Protein AF-A0A8H5GJQ3-F1 (afdb_monomer_lite)

Sequence (367 aa):
MGRTIAFEEGDNRVALPDDSGGSKEVNLTELKAPELLALCRKYGLSTGKRTSSECLSAIRTFSANPDGWSKPKKIAKNKPRSKLGSRTKSKESQSDPRYFKASTEKRNVDLDKWLEFVERAGESSADSASLIRDIQASSKNMDTALVELIKTKVASIASSSVFLATHSVPLTAGKVLVFNVTDIAVYPRVLMPQQPLSYLQEILRLWDDCITAWQAESCPLIRGTPVPAKYWKDIYSKGGHWKSSAVRTLWNKWKVCFLLDSILGESDDPKVLFDAMRPFDFNPENFYESHKNSSGSHLPTICNIMSALQEQRSQQNAAVIWKFDSEYGCDPGLLRDVLAYEKKGSHYCTTDSAVARRFRRRISMLG

Structure (mmCIF, N/CA/C/O backbone):
data_AF-A0A8H5GJQ3-F1
#
_entry.id   AF-A0A8H5GJQ3-F1
#
loop_
_atom_site.group_PDB
_atom_site.id
_atom_site.type_symbol
_atom_site.label_atom_id
_atom_site.label_alt_id
_atom_site.label_comp_id
_atom_site.label_asym_id
_atom_site.label_entity_id
_atom_site.label_seq_id
_atom_site.pdbx_PDB_ins_code
_atom_site.Cartn_x
_atom_site.Cartn_y
_atom_site.Cartn_z
_atom_site.occupancy
_atom_site.B_iso_or_equiv
_atom_site.auth_seq_id
_atom_site.auth_comp_id
_atom_site.auth_asym_id
_atom_site.auth_atom_id
_atom_site.pdbx_PDB_model_num
ATOM 1 N N . MET A 1 1 ? 3.468 9.736 -36.095 1.00 35.72 1 MET A N 1
ATOM 2 C CA . MET A 1 1 ? 2.591 9.001 -37.031 1.00 35.72 1 MET A CA 1
ATOM 3 C C . MET A 1 1 ? 1.294 8.671 -36.304 1.00 35.72 1 MET A C 1
ATOM 5 O O . MET A 1 1 ? 1.343 7.963 -35.306 1.00 35.72 1 MET A O 1
ATOM 9 N N . GLY A 1 2 ? 0.172 9.282 -36.697 1.00 35.59 2 GLY A N 1
ATOM 10 C CA . GLY A 1 2 ? -1.135 9.031 -36.079 1.00 35.59 2 GLY A CA 1
ATOM 11 C C . GLY A 1 2 ? -1.735 7.728 -36.605 1.00 35.59 2 GLY A C 1
ATOM 12 O O . GLY A 1 2 ? -1.746 7.516 -37.812 1.00 35.59 2 GLY A O 1
ATOM 13 N N . ARG A 1 3 ? -2.194 6.844 -35.710 1.00 30.53 3 ARG A N 1
ATOM 14 C CA . ARG A 1 3 ? -2.930 5.628 -36.085 1.00 30.53 3 ARG A CA 1
ATOM 15 C C . ARG A 1 3 ? -4.350 6.008 -36.495 1.00 30.53 3 ARG A C 1
ATOM 17 O O . ARG A 1 3 ? -5.145 6.401 -35.644 1.00 30.53 3 ARG A O 1
ATOM 24 N N . THR A 1 4 ? -4.653 5.863 -37.777 1.00 33.19 4 THR A N 1
ATOM 25 C CA . THR A 1 4 ? -6.018 5.902 -38.306 1.00 33.19 4 THR A CA 1
ATOM 26 C C . THR A 1 4 ? -6.644 4.531 -38.061 1.00 33.19 4 THR A C 1
ATOM 28 O O . THR A 1 4 ? -6.144 3.525 -38.555 1.00 33.19 4 THR A O 1
ATOM 31 N N . ILE A 1 5 ? -7.680 4.473 -37.228 1.00 40.22 5 ILE A N 1
ATOM 32 C CA . ILE A 1 5 ? -8.442 3.249 -36.956 1.00 40.22 5 ILE A CA 1
ATOM 33 C C . ILE A 1 5 ? -9.623 3.255 -37.931 1.00 40.22 5 ILE A C 1
ATOM 35 O O . ILE A 1 5 ? -10.420 4.191 -37.896 1.00 40.22 5 ILE A O 1
ATOM 39 N N . ALA A 1 6 ? -9.707 2.258 -38.812 1.00 37.53 6 ALA A N 1
ATOM 40 C CA . ALA A 1 6 ? -10.853 2.068 -39.696 1.00 37.53 6 ALA A CA 1
ATOM 41 C C . ALA A 1 6 ? -12.028 1.498 -38.884 1.00 37.53 6 ALA A C 1
ATOM 43 O O . ALA A 1 6 ? -11.870 0.487 -38.201 1.00 37.53 6 ALA A O 1
ATOM 44 N N . PHE A 1 7 ? -13.17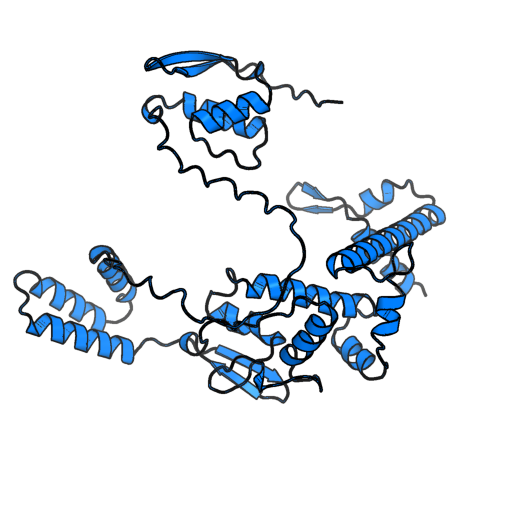9 2.167 -38.928 1.00 45.28 7 PHE A N 1
ATOM 45 C CA . PHE A 1 7 ? -14.435 1.710 -38.332 1.00 45.28 7 PHE A CA 1
ATOM 46 C C . PHE A 1 7 ? -15.435 1.428 -39.460 1.00 45.28 7 PHE A C 1
ATOM 48 O O . PHE A 1 7 ? -15.465 2.172 -40.437 1.00 45.28 7 PHE A O 1
ATOM 55 N N . GLU A 1 8 ? -16.224 0.361 -39.317 1.00 48.28 8 GLU A N 1
ATOM 56 C CA . GLU A 1 8 ? -17.296 -0.022 -40.247 1.00 48.28 8 GLU A CA 1
ATOM 57 C C . GLU A 1 8 ? -18.307 1.128 -40.440 1.00 48.28 8 GLU A C 1
ATOM 59 O O . GLU A 1 8 ? -18.621 1.846 -39.484 1.00 48.28 8 GLU A O 1
ATOM 64 N N . GLU A 1 9 ? -18.796 1.304 -41.676 1.00 55.16 9 GLU A N 1
ATOM 65 C CA . GLU A 1 9 ? -19.703 2.371 -42.149 1.00 55.16 9 GLU A CA 1
ATOM 66 C C . GLU A 1 9 ? -21.131 2.253 -41.576 1.00 55.16 9 GLU A C 1
ATOM 68 O O . GLU A 1 9 ? -22.127 2.220 -42.294 1.00 55.16 9 GLU A O 1
ATOM 73 N N . GLY A 1 10 ? -21.257 2.191 -40.253 1.00 66.12 10 GLY A N 1
ATOM 74 C CA . GLY A 1 10 ? -22.512 2.508 -39.580 1.00 66.12 10 GLY A CA 1
ATOM 75 C C . GLY A 1 10 ? -22.775 4.010 -39.662 1.00 66.12 10 GLY A C 1
ATOM 76 O O . GLY A 1 10 ? -21.839 4.806 -39.576 1.00 66.12 10 GLY A O 1
ATOM 77 N N . ASP A 1 11 ? -24.040 4.398 -39.817 1.00 78.31 11 ASP A N 1
ATOM 78 C CA . ASP A 1 11 ? -24.456 5.798 -39.908 1.00 78.31 11 ASP A CA 1
ATOM 79 C C . ASP A 1 11 ? -23.936 6.590 -38.690 1.00 78.31 11 ASP A C 1
ATOM 81 O O . ASP A 1 11 ? -24.350 6.393 -37.545 1.00 78.31 11 ASP A O 1
ATOM 85 N N . ASN A 1 12 ? -22.922 7.430 -38.919 1.00 88.88 12 ASN A N 1
ATOM 86 C CA . ASN A 1 12 ? -22.186 8.141 -37.867 1.00 88.88 12 ASN A CA 1
ATOM 87 C C . ASN A 1 12 ? -22.845 9.466 -37.472 1.00 88.88 12 ASN A C 1
ATOM 89 O O . ASN A 1 12 ? -22.287 10.233 -36.676 1.00 88.88 12 ASN A O 1
ATOM 93 N N . ARG A 1 13 ? -24.028 9.730 -38.028 1.00 94.75 13 ARG A N 1
ATOM 94 C CA . ARG A 1 13 ? -24.844 10.898 -37.736 1.00 94.75 13 ARG A CA 1
ATOM 95 C C . ARG A 1 13 ? -25.714 10.612 -36.523 1.00 94.75 13 ARG A C 1
ATOM 97 O O . ARG A 1 13 ? -26.456 9.639 -36.483 1.00 94.75 13 ARG A O 1
ATOM 104 N N . VAL A 1 14 ? -25.611 11.473 -35.518 1.00 96.06 14 VAL A N 1
ATOM 105 C CA . VAL A 1 14 ? -26.463 11.415 -34.327 1.00 96.06 14 VAL A CA 1
ATOM 106 C C . VAL A 1 14 ? -27.202 12.734 -34.156 1.00 96.06 14 VAL A C 1
ATOM 108 O O . VAL A 1 14 ? -26.616 13.805 -34.332 1.00 96.06 14 VAL A O 1
ATOM 111 N N . ALA A 1 15 ? -28.481 12.666 -33.791 1.00 96.25 15 ALA A N 1
ATOM 112 C CA . ALA A 1 15 ? -29.245 13.834 -33.375 1.00 96.25 15 ALA A CA 1
ATOM 113 C C . ALA A 1 15 ? -28.891 14.179 -31.921 1.00 96.25 15 ALA A C 1
ATOM 115 O O . ALA A 1 15 ? -28.947 13.324 -31.036 1.00 96.25 15 ALA A O 1
ATOM 116 N N . LEU A 1 16 ? -28.501 15.429 -31.674 1.00 96.31 16 LEU A N 1
ATOM 117 C CA . LEU A 1 16 ? -28.180 15.938 -30.341 1.00 96.31 16 LEU A CA 1
ATOM 118 C C . LEU A 1 16 ? -29.009 17.190 -30.039 1.00 96.31 16 LEU A C 1
ATOM 120 O O . LEU A 1 16 ? -29.236 17.989 -30.949 1.00 96.31 16 LEU A O 1
ATOM 124 N N . PRO A 1 17 ? -29.427 17.412 -28.780 1.00 95.69 17 PRO A N 1
ATOM 125 C CA . PRO A 1 17 ? -30.218 18.581 -28.431 1.00 95.69 17 PRO A CA 1
ATOM 126 C C . PRO A 1 17 ? -29.396 19.858 -28.607 1.00 95.69 17 PRO A C 1
ATOM 128 O O . PRO A 1 17 ? -28.239 19.944 -28.163 1.00 95.69 17 PRO A O 1
ATOM 131 N N . ASP A 1 18 ? -30.006 20.848 -29.249 1.00 93.50 18 ASP A N 1
ATOM 132 C CA . ASP A 1 18 ? -29.453 22.184 -29.412 1.00 93.50 18 ASP A CA 1
ATOM 133 C C . ASP A 1 18 ? -29.914 23.128 -28.289 1.00 93.50 18 ASP A C 1
ATOM 135 O O . ASP A 1 18 ? -30.758 22.803 -27.450 1.00 93.50 18 ASP A O 1
ATOM 139 N N . ASP A 1 19 ? -29.319 24.319 -28.235 1.00 89.56 19 ASP A N 1
ATOM 140 C CA . ASP A 1 19 ? -29.621 25.284 -27.175 1.00 89.56 19 ASP A CA 1
ATOM 141 C C . ASP A 1 19 ? -30.993 25.970 -27.366 1.00 89.56 19 ASP A C 1
ATOM 143 O O . ASP A 1 19 ? -31.489 26.596 -26.426 1.00 89.56 19 ASP A O 1
ATOM 147 N N . SER A 1 20 ? -31.623 25.810 -28.539 1.00 90.69 20 SER A N 1
ATOM 148 C CA . SER A 1 20 ? -32.965 26.310 -28.870 1.00 90.69 20 SER A CA 1
ATOM 149 C C . SER A 1 20 ? -34.095 25.338 -28.504 1.00 90.69 20 SER A C 1
ATOM 151 O O . SER A 1 20 ? -35.265 25.692 -28.616 1.00 90.69 20 SER A O 1
ATOM 153 N N . GLY A 1 21 ? -33.757 24.142 -28.007 1.00 87.88 21 GLY A N 1
ATOM 154 C CA . GLY A 1 21 ? -34.721 23.089 -27.680 1.00 87.88 21 GLY A CA 1
ATOM 155 C C . GLY A 1 21 ? -35.072 22.177 -28.859 1.00 87.88 21 GLY A C 1
ATOM 156 O O . GLY A 1 21 ? -35.912 21.296 -28.700 1.00 87.88 21 GLY A O 1
ATOM 157 N N . GLY A 1 22 ? -34.429 22.368 -30.013 1.00 92.12 22 GLY A N 1
ATOM 158 C CA . GLY A 1 22 ? -34.477 21.472 -31.162 1.00 92.12 22 GLY A CA 1
ATOM 159 C C . GLY A 1 22 ? -33.391 20.396 -31.108 1.00 92.12 22 GLY A C 1
ATOM 160 O O . GLY A 1 22 ? -32.686 20.229 -30.108 1.00 92.12 22 GLY A O 1
ATOM 161 N N . SER A 1 23 ? -33.242 19.659 -32.208 1.00 94.44 23 SER A N 1
ATOM 162 C CA . SER A 1 23 ? -32.158 18.692 -32.389 1.00 94.44 23 SER A CA 1
ATOM 163 C C . SER A 1 23 ? -31.326 19.053 -33.614 1.00 94.44 23 SER A C 1
ATOM 165 O O . SER A 1 23 ? -31.873 19.451 -34.642 1.00 94.44 23 SER A O 1
ATOM 167 N N . LYS A 1 24 ? -30.005 18.907 -33.506 1.00 95.94 24 LYS A N 1
ATOM 168 C CA . LYS A 1 24 ? -29.051 19.102 -34.596 1.00 95.94 24 LYS A CA 1
ATOM 169 C C . LYS A 1 24 ? -28.344 17.784 -34.885 1.00 95.94 24 LYS A C 1
ATOM 171 O O . LYS A 1 24 ? -27.794 17.169 -33.972 1.00 95.94 24 LYS A O 1
ATOM 176 N N . GLU A 1 25 ? -28.321 17.381 -36.152 1.00 96.69 25 GLU A N 1
ATOM 177 C CA . GLU A 1 25 ? -27.509 16.251 -36.597 1.00 96.69 25 GLU A CA 1
ATOM 178 C C . GLU A 1 25 ? -26.022 16.615 -36.589 1.00 96.69 25 GLU A C 1
ATOM 180 O O . GLU A 1 25 ? -25.607 17.668 -37.083 1.00 96.69 25 GLU A O 1
ATOM 185 N N . VAL A 1 26 ? -25.211 15.735 -36.009 1.00 97.12 26 VAL A N 1
ATOM 186 C CA . VAL A 1 26 ? -23.758 15.881 -35.927 1.00 97.12 26 VAL A CA 1
ATOM 187 C C . VAL A 1 26 ? -23.104 14.595 -36.418 1.00 97.12 26 VAL A C 1
ATOM 189 O O . VAL A 1 26 ? -23.422 13.513 -35.925 1.00 97.12 26 VAL A O 1
ATOM 192 N N . ASN A 1 27 ? -22.169 14.713 -37.365 1.00 96.75 27 ASN A N 1
ATOM 193 C CA . ASN A 1 27 ? -21.364 13.587 -37.828 1.00 96.75 27 ASN A CA 1
ATOM 194 C C . ASN A 1 27 ? -20.180 13.355 -36.875 1.00 96.75 27 ASN A C 1
ATOM 196 O O . ASN A 1 27 ? -19.258 14.168 -36.801 1.00 96.75 27 ASN A O 1
ATOM 200 N N . LEU A 1 28 ? -20.200 12.254 -36.123 1.00 95.88 28 LEU A N 1
ATOM 201 C CA . LEU A 1 28 ? -19.221 12.016 -35.062 1.00 95.88 28 LEU A CA 1
ATOM 202 C C . LEU A 1 28 ? -17.815 11.666 -35.570 1.00 95.88 28 LEU A C 1
ATOM 204 O O . LEU A 1 28 ? -16.852 11.851 -34.826 1.00 95.88 28 LEU A O 1
ATOM 208 N N . THR A 1 29 ? -17.671 11.171 -36.802 1.00 91.81 29 THR A N 1
ATOM 209 C CA . THR A 1 29 ? -16.360 10.788 -37.363 1.00 91.81 29 THR A CA 1
ATOM 210 C C . THR A 1 29 ? -15.531 11.971 -37.841 1.00 91.81 29 THR A C 1
ATOM 212 O O . THR A 1 29 ? -14.315 11.853 -37.956 1.00 91.81 29 THR A O 1
ATOM 215 N N . GLU A 1 30 ? -16.166 13.113 -38.099 1.00 95.75 30 GLU A N 1
ATOM 216 C CA . GLU A 1 30 ? -15.479 14.340 -38.521 1.00 95.75 30 GLU A CA 1
ATOM 217 C C . GLU A 1 30 ? -14.892 15.117 -37.332 1.00 95.75 30 GLU A C 1
ATOM 219 O O . GLU A 1 30 ? -14.017 15.966 -37.508 1.00 95.75 30 GLU A O 1
ATOM 224 N N . LEU A 1 31 ? -15.339 14.807 -36.110 1.00 96.19 31 LEU A N 1
ATOM 225 C CA . LEU A 1 31 ? -14.930 15.512 -34.902 1.00 96.19 31 LEU A CA 1
ATOM 226 C C . LEU A 1 31 ? -13.586 15.020 -34.367 1.00 96.19 31 LEU A C 1
ATOM 228 O O . LEU A 1 31 ? -13.334 13.824 -34.197 1.00 96.19 31 LEU A O 1
ATOM 232 N N . LYS A 1 32 ? -12.726 15.966 -33.988 1.00 96.31 32 LYS A N 1
ATOM 233 C CA . LYS A 1 32 ? -11.446 15.658 -33.340 1.00 96.31 32 LYS A CA 1
ATOM 234 C C . LYS A 1 32 ? -11.667 15.277 -31.870 1.00 96.31 32 LYS A C 1
ATOM 236 O O . LYS A 1 32 ? -12.614 15.712 -31.219 1.00 96.31 32 LYS A O 1
ATOM 241 N N . ALA A 1 33 ? -10.726 14.530 -31.285 1.00 93.56 33 ALA A N 1
ATOM 242 C CA . ALA A 1 33 ? -10.747 14.141 -29.866 1.00 93.56 33 ALA A CA 1
ATOM 243 C C . ALA A 1 33 ? -11.115 15.269 -28.859 1.00 93.56 33 ALA A C 1
ATOM 245 O O . ALA A 1 33 ? -11.920 15.009 -27.959 1.00 93.56 33 ALA A O 1
ATOM 246 N N . PRO A 1 34 ? -10.594 16.514 -28.965 1.00 94.62 34 PRO A N 1
ATOM 247 C CA . PRO A 1 34 ? -11.000 17.598 -28.065 1.00 94.62 34 PRO A CA 1
ATOM 248 C C . PRO A 1 34 ? -12.470 18.019 -28.218 1.00 94.62 34 PRO A C 1
ATOM 250 O O . PRO A 1 34 ? -13.094 18.390 -27.224 1.00 94.62 34 PRO A O 1
ATOM 253 N N . GLU A 1 35 ? -13.036 17.935 -29.421 1.00 96.56 35 GLU A N 1
ATOM 254 C CA . GLU A 1 35 ? -14.433 18.292 -29.703 1.00 96.56 35 GLU A CA 1
ATOM 255 C C . GLU A 1 35 ? -15.385 17.230 -29.143 1.00 96.56 35 GLU A C 1
ATOM 257 O O . GLU A 1 35 ? -16.371 17.564 -28.486 1.00 96.56 35 GLU A O 1
ATOM 262 N N . LEU A 1 36 ? -15.026 15.948 -29.274 1.00 96.38 36 LEU A N 1
ATOM 263 C CA . LEU A 1 36 ? -15.751 14.838 -28.644 1.00 96.38 36 LEU A CA 1
ATOM 264 C C . LEU A 1 36 ? -15.783 14.970 -27.114 1.00 96.38 36 LEU A C 1
ATOM 266 O O . LEU A 1 36 ? -16.826 14.790 -26.483 1.00 96.38 36 LEU A O 1
ATOM 270 N N . LEU A 1 37 ? -14.659 15.343 -26.496 1.00 94.75 37 LEU A N 1
ATOM 271 C CA . LEU A 1 37 ? -14.608 15.611 -25.056 1.00 94.75 37 LEU A CA 1
ATOM 272 C C . LEU A 1 37 ? -15.452 16.828 -24.661 1.00 94.75 37 LEU A C 1
ATOM 274 O O . LEU A 1 37 ? -16.068 16.817 -23.592 1.00 94.75 37 LEU A O 1
ATOM 278 N N . ALA A 1 38 ? -15.490 17.870 -25.495 1.00 94.75 38 ALA A N 1
ATOM 279 C CA . ALA A 1 38 ? -16.330 19.040 -25.263 1.00 94.75 38 ALA A CA 1
ATOM 280 C C . ALA A 1 38 ? -17.824 18.678 -25.295 1.00 94.75 38 ALA A C 1
ATOM 282 O O . ALA A 1 38 ? -18.557 19.108 -24.403 1.00 94.75 38 ALA A O 1
ATOM 283 N N . LEU A 1 39 ? -18.255 17.827 -26.233 1.00 95.75 39 LEU A N 1
ATOM 284 C CA . LEU A 1 39 ? -19.627 17.309 -26.287 1.00 95.75 39 LEU A CA 1
ATOM 285 C C . LEU A 1 39 ? -19.973 16.474 -25.052 1.00 95.75 39 LEU A C 1
ATOM 287 O O . LEU A 1 39 ? -20.989 16.733 -24.408 1.00 95.75 39 LEU A O 1
ATOM 291 N N . CYS A 1 40 ? -19.099 15.548 -24.642 1.00 95.38 40 CYS A N 1
ATOM 292 C CA . CYS A 1 40 ? -19.312 14.779 -23.414 1.00 95.38 40 CYS A CA 1
ATOM 293 C C . CYS A 1 40 ? -19.482 15.693 -22.188 1.00 95.38 40 CYS A C 1
ATOM 295 O O . CYS A 1 40 ? -20.376 15.473 -21.375 1.00 95.38 40 CYS A O 1
ATOM 297 N N . ARG A 1 41 ? -18.681 16.762 -22.072 1.00 94.06 41 ARG A N 1
ATOM 298 C CA . ARG A 1 41 ? -18.827 17.750 -20.989 1.00 94.06 41 ARG A CA 1
ATOM 299 C C . ARG A 1 41 ? -20.124 18.548 -21.098 1.00 94.06 41 ARG A C 1
ATOM 301 O O . ARG A 1 41 ? -20.744 18.792 -20.065 1.00 94.06 41 ARG A O 1
ATOM 308 N N . LYS A 1 42 ? -20.529 18.950 -22.312 1.00 94.38 42 LYS A N 1
ATOM 309 C CA . LYS A 1 42 ? -21.771 19.705 -22.560 1.00 94.38 42 LYS A CA 1
ATOM 310 C C . LYS A 1 42 ? -22.989 18.928 -22.055 1.00 94.38 42 LYS A C 1
ATOM 312 O O . LYS A 1 42 ? -23.833 19.511 -21.381 1.00 94.38 42 LYS A O 1
ATOM 317 N N . TYR A 1 43 ? -23.024 17.620 -22.301 1.00 93.25 43 TYR A N 1
ATOM 318 C CA . TYR A 1 43 ? -24.131 16.740 -21.910 1.00 93.25 43 TYR A CA 1
ATOM 319 C C . TYR A 1 43 ? -23.924 16.025 -20.564 1.00 93.25 43 TYR A C 1
ATOM 321 O O . TYR A 1 43 ? -24.712 15.165 -20.191 1.00 93.25 43 TYR A O 1
ATOM 329 N N . GLY A 1 44 ? -22.892 16.389 -19.793 1.00 92.75 44 GLY A N 1
ATOM 330 C CA . GLY A 1 44 ? -22.666 15.830 -18.454 1.00 92.75 44 GLY A CA 1
ATOM 331 C C . GLY A 1 44 ? -22.263 14.351 -18.443 1.00 92.75 44 GLY A C 1
ATOM 332 O O . GLY A 1 44 ? -22.349 13.695 -17.407 1.00 92.75 44 GLY A O 1
ATOM 333 N N . LEU A 1 45 ? -21.792 13.823 -19.573 1.00 93.44 45 LEU A N 1
ATOM 334 C CA . LEU A 1 45 ? -21.242 12.478 -19.672 1.00 93.44 45 LEU A CA 1
ATOM 335 C C . LEU A 1 45 ? -19.872 12.454 -18.979 1.00 93.44 45 LEU A C 1
ATOM 337 O O . LEU A 1 45 ? -19.034 13.328 -19.201 1.00 93.44 45 LEU A O 1
ATOM 341 N N . SER A 1 46 ? -19.629 11.459 -18.122 1.00 86.81 46 SER A N 1
ATOM 342 C CA . SER A 1 46 ? -18.393 11.361 -17.329 1.00 86.81 46 SER A CA 1
ATOM 343 C C . SER A 1 46 ? -17.139 11.386 -18.216 1.00 86.81 46 SER A C 1
ATOM 345 O O . SER A 1 46 ? -16.858 10.436 -18.941 1.00 86.81 46 SER A O 1
ATOM 347 N N . THR A 1 47 ? -16.359 12.469 -18.156 1.00 79.62 47 THR A N 1
ATOM 348 C CA . THR A 1 47 ? -15.154 12.666 -18.982 1.00 79.62 47 THR A CA 1
ATOM 349 C C . THR A 1 47 ? -13.880 12.289 -18.235 1.00 79.62 47 THR A C 1
ATOM 351 O O . THR A 1 47 ? -12.975 13.113 -18.113 1.00 79.62 47 THR A O 1
ATOM 354 N N . GLY A 1 48 ? -13.816 11.084 -17.664 1.00 81.56 48 GLY A N 1
ATOM 355 C CA . GLY A 1 48 ? -12.589 10.570 -17.040 1.00 81.56 48 GLY A CA 1
ATOM 356 C C . GLY A 1 48 ? -11.408 10.487 -18.024 1.00 81.56 48 GLY A C 1
ATOM 357 O O . GLY A 1 48 ? -11.368 11.166 -19.047 1.00 81.56 48 GLY A O 1
ATOM 358 N N . LYS A 1 49 ? -10.434 9.610 -17.768 1.00 85.06 49 LYS A N 1
ATOM 359 C CA . LYS A 1 49 ? -9.347 9.322 -18.728 1.00 85.06 49 LYS A CA 1
ATOM 360 C C . LYS A 1 49 ? -9.853 8.498 -19.930 1.00 85.06 49 LYS A C 1
ATOM 362 O O . LYS A 1 49 ? -9.303 7.443 -20.215 1.00 85.06 49 LYS A O 1
ATOM 367 N N . ARG A 1 50 ? -10.938 8.942 -20.571 1.00 85.94 50 ARG A N 1
ATOM 368 C CA . ARG A 1 50 ? -11.599 8.230 -21.662 1.00 85.94 50 ARG A CA 1
ATOM 369 C C . ARG A 1 50 ? -10.811 8.362 -22.953 1.00 85.94 50 ARG A C 1
ATOM 371 O O . ARG A 1 50 ? -10.315 9.441 -23.279 1.00 85.94 50 ARG A O 1
ATOM 378 N N . THR A 1 51 ? -10.745 7.268 -23.697 1.00 92.81 51 THR A N 1
ATOM 379 C CA . THR A 1 51 ? -10.264 7.275 -25.080 1.00 92.81 51 THR A CA 1
ATOM 380 C C . THR A 1 51 ? -11.309 7.910 -26.013 1.00 92.81 51 THR A C 1
ATOM 382 O O . THR A 1 51 ? -12.483 8.039 -25.654 1.00 92.81 51 THR A O 1
ATOM 385 N N . SER A 1 52 ? -10.917 8.313 -27.230 1.00 92.38 52 SER A N 1
ATOM 386 C CA . SER A 1 52 ? -11.863 8.861 -28.222 1.00 92.38 52 SER A CA 1
ATOM 387 C C . SER A 1 52 ? -13.008 7.887 -28.526 1.00 92.38 52 SER A C 1
ATOM 389 O O . SER A 1 52 ? -14.154 8.308 -28.652 1.00 92.38 52 SER A O 1
ATOM 391 N N . SER A 1 53 ? -12.715 6.581 -28.556 1.00 91.56 53 SER A N 1
ATOM 392 C CA . SER A 1 53 ? -13.708 5.522 -28.783 1.00 91.56 53 SER A CA 1
ATOM 393 C C . SER A 1 53 ? -14.778 5.456 -27.683 1.00 91.56 53 SER A C 1
ATOM 395 O O . SER A 1 53 ? -15.970 5.365 -27.972 1.00 91.56 53 SER A O 1
ATOM 397 N N . GLU A 1 54 ? -14.378 5.609 -26.420 1.00 93.81 54 GLU A N 1
ATOM 398 C CA . GLU A 1 54 ? -15.296 5.635 -25.277 1.00 93.81 54 GLU A CA 1
ATOM 399 C C . GLU A 1 54 ? -16.165 6.898 -25.265 1.00 93.81 54 GLU A C 1
ATOM 401 O O . GLU A 1 54 ? -17.311 6.860 -24.814 1.00 93.81 54 GLU A O 1
ATOM 406 N N . CYS A 1 55 ? -15.642 8.024 -25.763 1.00 94.88 55 CYS A N 1
ATOM 407 C CA . CYS A 1 55 ? -16.432 9.244 -25.934 1.00 94.88 55 CYS A CA 1
ATOM 408 C C . CYS A 1 55 ? -17.496 9.064 -27.022 1.00 94.88 55 CYS A C 1
ATOM 410 O O . CYS A 1 55 ? -18.653 9.398 -26.788 1.00 94.88 55 CYS A O 1
ATOM 412 N N . LEU A 1 56 ? -17.132 8.477 -28.167 1.00 95.00 56 LEU A N 1
ATOM 413 C CA . LEU A 1 56 ? -18.069 8.174 -29.254 1.00 95.00 56 LEU A CA 1
ATOM 414 C C . LEU A 1 56 ? -19.197 7.243 -28.793 1.00 95.00 56 LEU A C 1
ATOM 416 O O . LEU A 1 56 ? -20.368 7.551 -28.996 1.00 95.00 56 LEU A O 1
ATOM 420 N N . SER A 1 57 ? -18.855 6.142 -28.115 1.00 93.88 57 SER A N 1
ATOM 421 C CA . SER A 1 57 ? -19.837 5.196 -27.568 1.00 93.88 57 SER A CA 1
ATOM 422 C C . SER A 1 57 ? -20.796 5.871 -26.579 1.00 93.88 57 SER A C 1
ATOM 424 O O . SER A 1 57 ? -22.012 5.685 -26.665 1.00 93.88 57 SER A O 1
ATOM 426 N N . ALA A 1 58 ? -20.277 6.715 -25.683 1.00 94.62 58 ALA A N 1
ATOM 427 C CA . ALA A 1 58 ? -21.106 7.434 -24.723 1.00 94.62 58 ALA A CA 1
ATOM 428 C C . ALA A 1 58 ? -22.051 8.442 -25.395 1.00 94.62 58 ALA A C 1
ATOM 430 O O . ALA A 1 58 ? -23.210 8.534 -24.994 1.00 94.62 58 ALA A O 1
ATOM 431 N N . ILE A 1 59 ? -21.580 9.167 -26.416 1.00 95.75 59 ILE A N 1
ATOM 432 C CA . ILE A 1 59 ? -22.409 10.123 -27.164 1.00 95.75 59 ILE A CA 1
ATOM 433 C C . ILE A 1 59 ? -23.511 9.386 -27.934 1.00 95.75 59 ILE A C 1
ATOM 435 O O . ILE A 1 59 ? -24.662 9.794 -27.841 1.00 95.75 59 ILE A O 1
ATOM 439 N N . ARG A 1 60 ? -23.194 8.267 -28.603 1.00 95.56 60 ARG A N 1
ATOM 440 C CA . ARG A 1 60 ? -24.191 7.430 -29.300 1.00 95.56 60 ARG A CA 1
ATOM 441 C C . ARG A 1 60 ? -25.261 6.889 -28.349 1.00 95.56 60 ARG A C 1
ATOM 443 O O . ARG A 1 60 ? -26.449 6.930 -28.652 1.00 95.56 60 ARG A O 1
ATOM 450 N N . THR A 1 61 ? -24.841 6.421 -27.174 1.00 94.44 61 THR A N 1
ATOM 451 C CA . THR A 1 61 ? -25.761 5.914 -26.142 1.00 94.44 61 THR A CA 1
ATOM 452 C C . THR A 1 61 ? -26.688 7.020 -25.628 1.00 94.44 61 THR A C 1
ATOM 454 O O . THR A 1 61 ? -27.872 6.783 -25.416 1.00 94.44 61 THR A O 1
ATOM 457 N N . PHE A 1 62 ? -26.167 8.238 -25.456 1.00 95.12 62 PHE A N 1
ATOM 458 C CA . PHE A 1 62 ? -26.959 9.403 -25.058 1.00 95.12 62 PHE A CA 1
ATOM 459 C C . PHE A 1 62 ? -27.935 9.860 -26.155 1.00 95.12 62 PHE A C 1
ATOM 461 O O . PHE A 1 62 ? -29.095 10.139 -25.863 1.00 95.12 62 PHE A O 1
ATOM 468 N N . SER A 1 63 ? -27.506 9.898 -27.422 1.00 95.19 63 SER A N 1
ATOM 469 C CA . SER A 1 63 ? -28.378 10.274 -28.546 1.00 95.19 63 SER A CA 1
ATOM 470 C C . SER A 1 63 ? -29.508 9.274 -28.786 1.00 95.19 63 SER A C 1
ATOM 472 O O . SER A 1 63 ? -30.584 9.672 -29.211 1.00 95.19 63 SER A O 1
ATOM 474 N N . ALA A 1 64 ? -29.291 7.992 -28.476 1.00 94.44 64 ALA A N 1
ATOM 475 C CA . ALA A 1 64 ? -30.305 6.948 -28.622 1.00 94.44 64 ALA A CA 1
ATOM 476 C C . ALA A 1 64 ? -31.442 7.036 -27.583 1.00 94.44 64 ALA A C 1
ATOM 478 O O . ALA A 1 64 ? -32.421 6.307 -27.706 1.00 94.44 64 ALA A O 1
ATOM 479 N N . ASN A 1 65 ? -31.329 7.902 -26.568 1.00 92.81 65 ASN A N 1
ATOM 480 C CA . ASN A 1 65 ? -32.341 8.066 -25.524 1.00 92.81 65 ASN A CA 1
ATOM 481 C C . ASN A 1 65 ? -32.796 9.540 -25.395 1.00 92.81 65 ASN A C 1
ATOM 483 O O . ASN A 1 65 ? -32.285 10.264 -24.532 1.00 92.81 65 ASN A O 1
ATOM 487 N N . PRO A 1 66 ? -33.744 9.996 -26.244 1.00 88.12 66 PRO A N 1
ATOM 488 C CA . PRO A 1 66 ? -34.250 11.374 -26.258 1.00 88.12 66 PRO A CA 1
ATOM 489 C C . PRO A 1 66 ? -34.883 11.825 -24.938 1.00 88.12 66 PRO A C 1
ATOM 491 O O . PRO A 1 66 ? -34.724 12.978 -24.537 1.00 88.12 66 PRO A O 1
ATOM 494 N N . ASP A 1 67 ? -35.523 10.910 -24.208 1.00 87.06 67 ASP A N 1
ATOM 495 C CA . ASP A 1 67 ? -36.148 11.202 -22.910 1.00 87.06 67 ASP A CA 1
ATOM 496 C C . ASP A 1 67 ? -35.110 11.622 -21.851 1.00 87.06 67 ASP A C 1
ATOM 498 O O . ASP A 1 67 ? -35.413 12.328 -20.886 1.00 87.06 67 ASP A O 1
ATOM 502 N N . GLY A 1 68 ? -33.845 11.235 -22.052 1.00 81.44 68 GLY A N 1
ATOM 503 C CA . GLY A 1 68 ? -32.708 11.594 -21.209 1.00 81.44 68 GLY A CA 1
ATOM 504 C C . GLY A 1 68 ? -32.079 12.959 -21.508 1.00 81.44 68 GLY A C 1
ATOM 505 O O . GLY A 1 68 ? -31.158 13.358 -20.793 1.00 81.44 68 GLY A O 1
ATOM 506 N N . TRP A 1 69 ? -32.550 13.705 -22.516 1.00 89.38 69 TRP A N 1
ATOM 507 C CA . TRP A 1 69 ? -31.930 14.961 -22.979 1.00 89.38 69 TRP A CA 1
ATOM 508 C C . TRP A 1 69 ? -32.066 16.151 -22.018 1.00 89.38 69 TRP A C 1
ATOM 510 O O . TRP A 1 69 ? -31.647 17.271 -22.326 1.00 89.38 69 TRP A O 1
ATOM 520 N N . SER A 1 70 ? -32.611 15.928 -20.821 1.00 78.62 70 SER A N 1
ATOM 521 C CA . SER A 1 70 ? -32.660 16.936 -19.766 1.00 78.62 70 SER A CA 1
ATOM 522 C C . SER A 1 70 ? -31.267 17.524 -19.488 1.00 78.62 70 SER A C 1
ATOM 524 O O . SER A 1 70 ? -30.274 16.804 -19.355 1.00 78.62 70 SER A O 1
ATOM 526 N N . LYS A 1 71 ? -31.182 18.862 -19.416 1.00 66.25 71 LYS A N 1
ATOM 527 C CA . LYS A 1 71 ? -29.915 19.574 -19.191 1.00 66.25 71 LYS A CA 1
ATOM 528 C C . LYS A 1 71 ? -29.242 19.006 -17.933 1.00 66.25 71 LYS A C 1
ATOM 530 O O . LYS A 1 71 ? -29.876 19.012 -16.873 1.00 66.25 71 LYS A O 1
ATOM 535 N N . PRO A 1 72 ? -27.976 18.550 -18.003 1.00 59.53 72 PRO A N 1
ATOM 536 C CA . PRO A 1 72 ? -27.303 17.997 -16.839 1.00 59.53 72 PRO A CA 1
ATOM 537 C C . PRO A 1 72 ? -27.325 19.032 -15.713 1.00 59.53 72 PRO A C 1
ATOM 539 O O . PRO A 1 72 ? -26.967 20.199 -15.917 1.00 59.53 72 PRO A O 1
ATOM 542 N N . LYS A 1 73 ? -27.763 18.616 -14.515 1.00 57.12 73 LYS A N 1
ATOM 543 C CA . LYS A 1 73 ? -27.675 19.447 -13.305 1.00 57.12 73 LYS A CA 1
ATOM 544 C C . LYS A 1 73 ? -26.243 19.964 -13.221 1.00 57.12 73 LYS A C 1
ATOM 546 O O . LYS A 1 73 ? -25.315 19.158 -13.209 1.00 57.12 73 LYS A O 1
ATOM 551 N N . LYS A 1 74 ? -26.065 21.293 -13.215 1.00 57.66 74 LYS A N 1
ATOM 552 C CA . LYS A 1 74 ? -24.750 21.952 -13.174 1.00 57.66 74 LYS A CA 1
ATOM 553 C C . LYS A 1 74 ? -23.913 21.304 -12.069 1.00 57.66 74 LYS A C 1
ATOM 555 O O . LYS A 1 74 ? -24.127 21.587 -10.893 1.00 57.66 74 LYS A O 1
ATOM 560 N N . ILE A 1 75 ? -22.976 20.430 -12.442 1.00 55.38 75 ILE A N 1
ATOM 561 C CA . ILE A 1 75 ? -22.009 19.875 -11.497 1.00 55.38 75 ILE A CA 1
ATOM 562 C C . ILE A 1 75 ? -21.222 21.081 -10.998 1.00 55.38 75 ILE A C 1
ATOM 564 O O . ILE A 1 75 ? -20.631 21.807 -11.804 1.00 55.38 75 ILE A O 1
ATOM 568 N N . ALA A 1 76 ? -21.296 21.352 -9.693 1.00 44.41 76 ALA A N 1
ATOM 569 C CA . ALA A 1 76 ? -20.624 22.485 -9.078 1.00 44.41 76 ALA A CA 1
ATOM 570 C C . ALA A 1 76 ? -19.149 22.455 -9.497 1.00 44.41 76 ALA A C 1
ATOM 572 O O . ALA A 1 76 ? -18.409 21.530 -9.161 1.00 44.41 76 ALA A O 1
ATOM 573 N N . LYS A 1 77 ? -18.734 23.439 -10.303 1.00 48.97 77 LYS A N 1
ATOM 574 C CA . LYS A 1 77 ? -17.339 23.579 -10.712 1.00 48.97 77 LYS A CA 1
ATOM 575 C C . LYS A 1 77 ? -16.530 23.779 -9.434 1.00 48.97 77 LYS A C 1
ATOM 577 O O . LYS A 1 77 ? -16.637 24.831 -8.807 1.00 48.97 77 LYS A O 1
ATOM 582 N N . ASN A 1 78 ? -15.731 22.785 -9.050 1.00 41.25 78 ASN A N 1
ATOM 583 C CA . ASN A 1 78 ? -14.724 22.968 -8.012 1.00 41.25 78 ASN A CA 1
ATOM 584 C C . ASN A 1 78 ? -13.842 24.145 -8.441 1.00 41.25 78 ASN A C 1
ATOM 586 O O . ASN A 1 78 ? -13.209 24.086 -9.498 1.00 41.25 78 ASN A O 1
ATOM 590 N N . LYS A 1 79 ? -13.869 25.239 -7.665 1.00 40.69 79 LYS A N 1
ATOM 591 C CA . LYS A 1 79 ? -13.055 26.429 -7.934 1.00 40.69 79 LYS A CA 1
ATOM 592 C C . LYS A 1 79 ? -11.601 25.984 -8.144 1.00 40.69 79 LYS A C 1
ATOM 594 O O . LYS A 1 79 ? -11.093 25.219 -7.320 1.00 40.69 79 LYS A O 1
ATOM 599 N N . PRO A 1 80 ? -10.925 26.431 -9.216 1.00 39.88 80 PRO A N 1
ATOM 600 C CA . PRO A 1 80 ? -9.514 26.141 -9.392 1.00 39.88 80 PRO A CA 1
ATOM 601 C C . PRO A 1 80 ? -8.760 26.706 -8.188 1.00 39.88 80 PRO A C 1
ATOM 603 O O . PRO A 1 80 ? -8.863 27.890 -7.870 1.00 39.88 80 PRO A O 1
ATOM 606 N N . ARG A 1 81 ? -8.042 25.824 -7.491 1.00 42.94 81 ARG A N 1
ATOM 607 C CA . ARG A 1 81 ? -7.151 26.171 -6.387 1.00 42.94 81 ARG A CA 1
ATOM 608 C C . ARG A 1 81 ? -6.111 27.138 -6.956 1.00 42.94 81 ARG A C 1
ATOM 610 O O . ARG A 1 81 ? -5.319 26.747 -7.813 1.00 42.94 81 ARG A O 1
ATOM 617 N N . SER A 1 82 ? -6.191 28.407 -6.564 1.00 41.31 82 SER A N 1
ATOM 618 C CA . SER A 1 82 ? -5.260 29.443 -7.000 1.00 41.31 82 SER A CA 1
ATOM 619 C C . SER A 1 82 ? -3.830 28.990 -6.713 1.00 41.31 82 SER A C 1
ATOM 621 O O . SER A 1 82 ? -3.521 28.478 -5.635 1.00 41.31 82 SER A O 1
ATOM 623 N N . LYS A 1 83 ? -2.963 29.131 -7.719 1.00 45.97 83 LYS A N 1
ATOM 624 C CA . LYS A 1 83 ? -1.522 28.931 -7.581 1.00 45.97 83 LYS A CA 1
ATOM 625 C C . LYS A 1 83 ? -1.019 29.917 -6.530 1.00 45.97 83 LYS A C 1
ATOM 627 O O . LYS A 1 83 ? -1.129 31.126 -6.718 1.00 45.97 83 LYS A O 1
ATOM 632 N N . LEU A 1 84 ? -0.515 29.381 -5.423 1.00 39.62 84 LEU A N 1
ATOM 633 C CA . LEU A 1 84 ? 0.117 30.149 -4.365 1.00 39.62 84 LEU A CA 1
ATOM 634 C C . LEU A 1 84 ? 1.397 30.763 -4.938 1.00 39.62 84 LEU A C 1
ATOM 636 O O . LEU A 1 84 ? 2.318 30.049 -5.334 1.00 39.62 84 LEU A O 1
ATOM 640 N N . GLY A 1 85 ? 1.386 32.088 -5.052 1.00 37.16 85 GLY A N 1
ATOM 641 C CA . GLY A 1 85 ? 2.532 32.878 -5.455 1.00 37.16 85 GLY A CA 1
ATOM 642 C C . GLY A 1 85 ? 3.653 32.788 -4.426 1.00 37.16 85 GLY A C 1
ATOM 643 O O . GLY A 1 85 ? 3.432 32.776 -3.218 1.00 37.16 85 GLY A O 1
ATOM 644 N N . SER A 1 86 ? 4.866 32.750 -4.955 1.00 43.91 86 SER A N 1
ATOM 645 C CA . SER A 1 86 ? 6.117 33.085 -4.292 1.00 43.91 86 SER A CA 1
ATOM 646 C C . SER A 1 86 ? 6.008 34.389 -3.495 1.00 43.91 86 SER A C 1
ATOM 648 O O . SER A 1 86 ? 5.759 35.442 -4.087 1.00 43.91 86 SER A O 1
ATOM 650 N N . ARG A 1 87 ? 6.278 34.356 -2.183 1.00 36.94 87 ARG A N 1
ATOM 651 C CA . ARG A 1 87 ? 6.776 35.541 -1.476 1.00 36.94 87 ARG A CA 1
ATOM 652 C C . ARG A 1 87 ? 7.640 35.188 -0.264 1.00 36.94 87 ARG A C 1
ATOM 654 O O . ARG A 1 87 ? 7.456 34.187 0.416 1.00 36.94 87 ARG A O 1
ATOM 661 N N . THR A 1 88 ? 8.623 36.056 -0.116 1.00 39.78 88 THR A N 1
ATOM 662 C CA . THR A 1 88 ? 9.793 36.154 0.752 1.00 39.78 88 THR A CA 1
ATOM 663 C C . THR A 1 88 ? 9.551 36.118 2.265 1.00 39.78 88 THR A C 1
ATOM 665 O O . THR A 1 88 ? 8.494 36.501 2.751 1.00 39.78 88 THR A O 1
ATOM 668 N N . LYS A 1 89 ? 10.627 35.728 2.969 1.00 42.47 89 LYS A N 1
ATOM 669 C CA . LYS A 1 89 ? 10.933 35.824 4.411 1.00 42.47 89 LYS A CA 1
ATOM 670 C C . LYS A 1 89 ? 10.191 36.926 5.193 1.00 42.47 89 LYS A C 1
ATOM 672 O O . LYS A 1 89 ? 10.357 38.096 4.863 1.00 42.47 89 LYS A O 1
ATOM 677 N N . SER A 1 90 ? 9.597 36.555 6.334 1.00 34.22 90 SER A N 1
ATOM 678 C CA . SER A 1 90 ? 9.727 37.277 7.618 1.00 34.22 90 SER A CA 1
ATOM 679 C C . SER A 1 90 ? 9.059 36.531 8.787 1.00 34.22 90 SER A C 1
ATOM 681 O O . SER A 1 90 ? 7.893 36.169 8.690 1.00 34.22 90 SER A O 1
ATOM 683 N N . LYS A 1 91 ? 9.836 36.378 9.870 1.00 34.38 91 LYS A N 1
ATOM 684 C CA . LYS A 1 91 ? 9.508 36.393 11.313 1.00 34.38 91 LYS A CA 1
ATOM 685 C C . LYS A 1 91 ? 8.254 35.674 11.853 1.00 34.38 91 LYS A C 1
ATOM 687 O O . LYS A 1 91 ? 7.128 36.103 11.652 1.00 34.38 91 LYS A O 1
ATOM 692 N N . GLU A 1 92 ? 8.528 34.642 12.654 1.00 38.09 92 GLU A N 1
ATOM 693 C CA . GLU A 1 92 ? 8.193 34.551 14.088 1.00 38.09 92 GLU A CA 1
ATOM 694 C C . GLU A 1 92 ? 6.919 35.266 14.579 1.00 38.09 92 GLU A C 1
ATOM 696 O O . GLU A 1 92 ? 6.889 36.483 14.735 1.00 38.09 92 GLU A O 1
ATOM 701 N N . SER A 1 93 ? 5.886 34.483 14.903 1.00 33.19 93 SER A N 1
ATOM 702 C CA . SER A 1 93 ? 5.075 34.653 16.120 1.00 33.19 93 SER A CA 1
ATOM 703 C C . SER A 1 93 ? 4.093 33.489 16.307 1.00 33.19 93 SER A C 1
ATOM 705 O O . SER A 1 93 ? 3.412 33.053 15.385 1.00 33.19 93 SER A O 1
ATOM 707 N N . GLN A 1 94 ? 4.131 32.974 17.534 1.00 30.86 94 GLN A N 1
ATOM 708 C CA . GLN A 1 94 ? 3.060 32.462 18.392 1.00 30.86 94 GLN A CA 1
ATOM 709 C C . GLN A 1 94 ? 1.808 31.784 17.800 1.00 30.86 94 GLN A C 1
ATOM 711 O O . GLN A 1 94 ? 1.032 32.316 17.015 1.00 30.86 94 GLN A O 1
ATOM 716 N N . SER A 1 95 ? 1.593 30.599 18.365 1.00 35.50 95 SER A N 1
ATOM 717 C CA . SER A 1 95 ? 0.410 29.745 18.406 1.00 35.50 95 SER A CA 1
ATOM 718 C C . SER A 1 95 ? -0.918 30.453 18.717 1.00 35.50 95 SER A C 1
ATOM 720 O O . SER A 1 95 ? -1.026 31.121 19.745 1.00 35.50 95 SER A O 1
ATOM 722 N N . ASP A 1 96 ? -1.961 30.145 17.939 1.00 31.11 96 ASP A N 1
ATOM 723 C CA . ASP A 1 96 ? -3.369 30.314 18.332 1.00 31.11 96 ASP A CA 1
ATOM 724 C C . ASP A 1 96 ? -4.162 29.012 18.061 1.00 31.11 96 ASP A C 1
ATOM 726 O O . ASP A 1 96 ? -4.242 28.567 16.909 1.00 31.11 96 ASP A O 1
ATOM 730 N N . PRO A 1 97 ? -4.737 28.355 19.090 1.00 35.41 97 PRO A N 1
ATOM 731 C CA . PRO A 1 97 ? -5.528 27.144 18.944 1.00 35.41 97 PRO A CA 1
ATOM 732 C C . PRO A 1 97 ? -7.024 27.482 18.888 1.00 35.41 97 PRO A C 1
ATOM 734 O O . PRO A 1 97 ? -7.772 27.218 19.829 1.00 35.41 97 PRO A O 1
ATOM 737 N N . ARG A 1 98 ? -7.500 28.049 17.776 1.00 36.41 98 ARG A N 1
ATOM 738 C CA . ARG A 1 98 ? -8.944 28.211 17.526 1.00 36.41 98 ARG A CA 1
ATOM 739 C C . ARG A 1 98 ? -9.296 28.022 16.061 1.00 36.41 98 ARG A C 1
ATOM 741 O O . ARG A 1 98 ? -9.593 28.984 15.371 1.00 36.41 98 ARG A O 1
ATOM 748 N N . TYR A 1 99 ? -9.347 26.778 15.594 1.00 29.08 99 TYR A N 1
ATOM 749 C CA . TYR A 1 99 ? -10.159 26.441 14.423 1.00 29.08 99 TYR A CA 1
ATOM 750 C C . TYR A 1 99 ? -10.650 24.988 14.500 1.00 29.08 99 TYR A C 1
ATOM 752 O O . TYR A 1 99 ? -9.865 24.073 14.725 1.00 29.08 99 TYR A O 1
ATOM 760 N N . PHE A 1 100 ? -11.958 24.820 14.273 1.00 29.48 100 PHE A N 1
ATOM 761 C CA . PHE A 1 100 ? -12.753 23.582 14.176 1.00 29.48 100 PHE A CA 1
ATOM 762 C C . PHE A 1 100 ? -13.423 23.021 15.447 1.00 29.48 100 PHE A C 1
ATOM 764 O O . PHE A 1 100 ? -13.289 21.851 15.793 1.00 29.48 100 PHE A O 1
ATOM 771 N N . LYS A 1 101 ? -14.320 23.827 16.034 1.00 33.00 101 LYS A N 1
ATOM 772 C CA . LYS A 1 101 ? -15.671 23.354 16.395 1.00 33.00 101 LYS A CA 1
ATOM 773 C C . LYS A 1 101 ? -16.597 23.635 15.204 1.00 33.00 101 LYS A C 1
ATOM 775 O O . LYS A 1 101 ? -16.767 24.804 14.886 1.00 33.00 101 LYS A O 1
ATOM 780 N N . ALA A 1 102 ? -17.133 22.591 14.560 1.00 30.61 102 ALA A N 1
ATOM 781 C CA . ALA A 1 102 ? -18.428 22.552 13.848 1.00 30.61 102 ALA A CA 1
ATOM 782 C C . ALA A 1 102 ? -18.479 21.358 12.872 1.00 30.61 102 ALA A C 1
ATOM 784 O O . ALA A 1 102 ? -18.040 21.470 11.732 1.00 30.61 102 ALA A O 1
ATOM 785 N N . SER A 1 103 ? -19.021 20.216 13.309 1.00 32.22 103 SER A N 1
ATOM 786 C CA . SER A 1 103 ? -19.751 19.278 12.436 1.00 32.22 103 SER A CA 1
ATOM 787 C C . SER A 1 103 ? -20.459 18.223 13.291 1.00 32.22 103 SER A C 1
ATOM 789 O O . SER A 1 103 ? -20.039 17.074 13.396 1.00 32.22 103 SER A O 1
ATOM 791 N N . THR A 1 104 ? -21.534 18.634 13.953 1.00 31.44 104 THR A N 1
ATOM 792 C CA . THR A 1 104 ? -22.517 17.721 14.544 1.00 31.44 104 THR A CA 1
ATOM 793 C C . THR A 1 104 ? -23.886 18.272 14.201 1.00 31.44 104 THR A C 1
ATOM 795 O O . THR A 1 104 ? -24.497 18.976 14.998 1.00 31.44 104 THR A O 1
ATOM 798 N N . GLU A 1 105 ? -24.342 18.003 12.981 1.00 31.80 105 GLU A N 1
ATOM 799 C CA . GLU A 1 105 ? -25.702 18.334 12.575 1.00 31.80 105 GLU A CA 1
ATOM 800 C C . GLU A 1 105 ? -26.317 17.161 11.800 1.00 31.80 105 GLU A C 1
ATOM 802 O O . GLU A 1 105 ? -25.916 16.827 10.688 1.00 31.80 105 GLU A O 1
ATOM 807 N N . LYS A 1 106 ? -27.243 16.492 12.501 1.00 36.44 106 LYS A N 1
ATOM 808 C CA . LYS A 1 106 ? -28.423 15.751 12.031 1.00 36.44 106 LYS A CA 1
ATOM 809 C C . LYS A 1 106 ? -28.240 14.821 10.823 1.00 36.44 106 LYS A C 1
ATOM 811 O O . LYS A 1 106 ? -28.487 15.191 9.680 1.00 36.44 106 LYS A O 1
ATOM 816 N N . ARG A 1 107 ? -27.977 13.540 11.105 1.00 35.31 107 ARG A N 1
ATOM 817 C CA . ARG A 1 107 ? -28.448 12.445 10.243 1.00 35.31 107 ARG A CA 1
ATOM 818 C C . ARG A 1 107 ? -29.774 11.947 10.805 1.00 35.31 107 ARG A C 1
ATOM 820 O O . ARG A 1 107 ? -29.777 11.268 11.826 1.00 35.31 107 ARG A O 1
ATOM 827 N N . ASN A 1 108 ? -30.877 12.299 10.150 1.00 35.38 108 ASN A N 1
ATOM 828 C CA . ASN A 1 108 ? -32.117 11.548 10.305 1.00 35.38 108 ASN A CA 1
ATOM 829 C C . ASN A 1 108 ? -31.837 10.132 9.798 1.00 35.38 108 ASN A C 1
ATOM 831 O O . ASN A 1 108 ? -31.503 9.945 8.627 1.00 35.38 108 ASN A O 1
ATOM 835 N N . VAL A 1 109 ? -31.878 9.163 10.707 1.00 45.19 109 VAL A N 1
ATOM 836 C CA . VAL A 1 109 ? -31.850 7.749 10.348 1.00 45.19 109 VAL A CA 1
ATOM 837 C C . VAL A 1 109 ? -33.224 7.429 9.777 1.00 45.19 109 VAL A C 1
ATOM 839 O O . VAL A 1 109 ? -34.242 7.665 10.420 1.00 45.19 109 VAL A O 1
ATOM 842 N N . ASP A 1 110 ? -33.215 6.967 8.536 1.00 55.12 110 ASP A N 1
ATOM 843 C CA . ASP A 1 110 ? -34.361 6.438 7.807 1.00 55.12 110 ASP A CA 1
ATOM 844 C C . ASP A 1 110 ? -34.877 5.205 8.574 1.00 55.12 110 ASP A C 1
ATOM 846 O O . ASP A 1 110 ? -34.236 4.150 8.558 1.00 55.12 110 ASP A O 1
ATOM 850 N N . LEU A 1 111 ? -35.945 5.391 9.362 1.00 46.94 111 LEU A N 1
ATOM 851 C CA . LEU A 1 111 ? -36.449 4.412 10.336 1.00 46.94 111 LEU A CA 1
ATOM 852 C C . LEU A 1 111 ? -36.841 3.093 9.651 1.00 46.94 111 LEU A C 1
ATOM 854 O O . LEU A 1 111 ? -36.602 2.022 10.204 1.00 46.94 111 LEU A O 1
ATOM 858 N N . ASP A 1 112 ? -37.327 3.175 8.411 1.00 51.53 112 ASP A N 1
ATOM 859 C CA . ASP A 1 112 ? -37.734 2.025 7.602 1.00 51.53 112 ASP A CA 1
ATOM 860 C C . ASP A 1 112 ? -36.532 1.156 7.209 1.00 51.53 112 ASP A C 1
ATOM 862 O O . ASP A 1 112 ? -36.574 -0.069 7.312 1.00 51.53 112 ASP A O 1
ATOM 866 N N . LYS A 1 113 ? -35.395 1.776 6.866 1.00 53.12 113 LYS A N 1
ATOM 867 C CA . LYS A 1 113 ? -34.146 1.042 6.583 1.00 53.12 113 LYS A CA 1
ATOM 868 C C . LYS A 1 113 ? -33.517 0.439 7.829 1.00 53.12 113 LYS A C 1
ATOM 870 O O . LYS A 1 113 ? -32.802 -0.559 7.742 1.00 53.12 113 LYS A O 1
ATOM 875 N N . TRP A 1 114 ? -33.730 1.069 8.981 1.00 59.41 114 TRP A N 1
ATOM 876 C CA . TRP A 1 114 ? -33.269 0.530 10.253 1.00 59.41 114 TRP A CA 1
ATOM 877 C C . TRP A 1 114 ? -34.094 -0.699 10.659 1.00 59.41 114 TRP A C 1
ATOM 879 O O . TRP A 1 114 ? -33.513 -1.696 11.082 1.00 59.41 114 TRP A O 1
ATOM 889 N N . LEU A 1 115 ? -35.412 -0.676 10.438 1.00 53.97 115 LEU A N 1
ATOM 890 C CA . LEU A 1 115 ? -36.296 -1.825 10.658 1.00 53.97 115 LEU A CA 1
ATOM 891 C C . LEU A 1 115 ? -35.979 -2.996 9.711 1.00 53.97 115 LEU A C 1
ATOM 893 O O . LEU A 1 115 ? -35.817 -4.115 10.189 1.00 53.97 115 LEU A O 1
ATOM 897 N N . GLU A 1 116 ? -35.746 -2.741 8.417 1.00 59.50 116 GLU A N 1
ATOM 898 C CA . GLU A 1 116 ? -35.303 -3.772 7.454 1.00 59.50 116 GLU A CA 1
ATOM 899 C C . GLU A 1 116 ? -33.983 -4.453 7.866 1.00 59.50 116 GLU A C 1
ATOM 901 O O . GLU A 1 116 ? -33.760 -5.641 7.615 1.00 59.50 116 GLU A O 1
ATOM 906 N N . PHE A 1 117 ? -33.064 -3.692 8.469 1.00 54.38 117 PHE A N 1
ATOM 907 C CA . PHE A 1 117 ? -31.787 -4.219 8.946 1.00 54.38 117 PHE A CA 1
ATOM 908 C C . PHE A 1 117 ? -31.968 -5.121 10.174 1.00 54.38 117 PHE A C 1
ATOM 910 O O . PHE A 1 117 ? -31.320 -6.163 10.271 1.00 54.38 117 PHE A O 1
ATOM 917 N N . VAL A 1 118 ? -32.856 -4.737 11.095 1.00 54.12 118 VAL A N 1
ATOM 918 C CA . VAL A 1 118 ? -33.168 -5.518 12.299 1.00 54.12 118 VAL A CA 1
ATOM 919 C C . VAL A 1 118 ? -33.916 -6.807 11.945 1.00 54.12 118 VAL A C 1
ATOM 921 O O . VAL A 1 118 ? -33.584 -7.853 12.499 1.00 54.12 118 VAL A O 1
ATOM 924 N N . GLU A 1 119 ? -34.840 -6.777 10.980 1.00 56.56 119 GLU A N 1
ATOM 925 C CA . GLU A 1 119 ? -35.537 -7.979 10.497 1.00 56.56 119 GLU A CA 1
ATOM 926 C C . GLU A 1 119 ? -34.565 -9.000 9.888 1.00 56.56 119 GLU A C 1
ATOM 928 O O . GLU A 1 119 ? -34.593 -10.168 10.271 1.00 56.56 119 GLU A O 1
ATOM 933 N N . ARG A 1 120 ? -33.614 -8.563 9.046 1.00 52.88 120 ARG A N 1
ATOM 934 C CA . ARG A 1 120 ? -32.570 -9.458 8.503 1.00 52.88 120 ARG A CA 1
ATOM 935 C C . ARG A 1 120 ? -31.621 -10.021 9.562 1.00 52.88 120 ARG A C 1
ATOM 937 O O . ARG A 1 120 ? -31.043 -11.084 9.354 1.00 52.88 120 ARG A O 1
ATOM 944 N N . ALA A 1 121 ? -31.400 -9.305 10.662 1.00 48.09 121 ALA A N 1
ATOM 945 C CA . ALA A 1 121 ? -30.507 -9.746 11.732 1.00 48.09 121 ALA A CA 1
ATOM 946 C C . ALA A 1 121 ? -31.190 -10.700 12.733 1.00 48.09 121 ALA A C 1
ATOM 948 O O . ALA A 1 121 ? -30.498 -11.446 13.424 1.00 48.09 121 ALA A O 1
ATOM 949 N N . GLY A 1 122 ? -32.527 -10.682 12.812 1.00 48.16 122 GLY A N 1
ATOM 950 C CA . GLY A 1 122 ? -33.325 -11.434 13.786 1.00 48.16 122 GLY A CA 1
ATOM 951 C C . GLY A 1 122 ? -33.685 -12.874 13.399 1.00 48.16 122 GLY A C 1
ATOM 952 O O . GLY A 1 122 ? -34.217 -13.598 14.235 1.00 48.16 122 GLY A O 1
ATOM 953 N N . GLU A 1 123 ? -33.388 -13.330 12.179 1.00 48.97 123 GL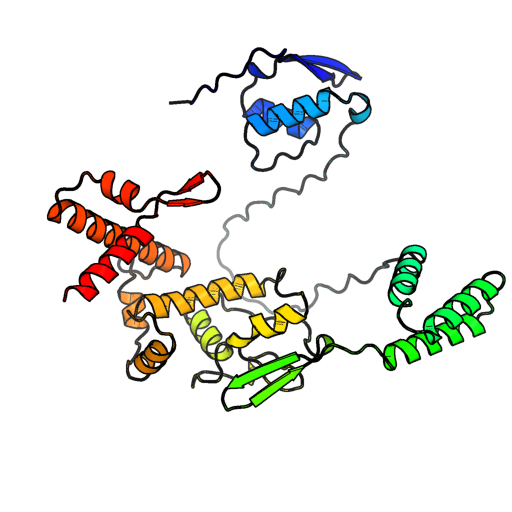U A N 1
ATOM 954 C CA . GLU A 1 123 ? -33.794 -14.665 11.695 1.00 48.97 123 GLU A CA 1
ATOM 955 C C . GLU A 1 123 ? -33.077 -15.854 12.377 1.00 48.97 123 GLU A C 1
ATOM 957 O O . GLU A 1 123 ? -33.440 -17.002 12.130 1.00 48.97 123 GLU A O 1
ATOM 962 N N . SER A 1 124 ? -32.090 -15.631 13.258 1.00 49.34 124 SER A N 1
ATOM 963 C CA . SER A 1 124 ? -31.319 -16.722 13.889 1.00 49.34 124 SER A CA 1
ATOM 964 C C . SER A 1 124 ? -31.670 -17.033 15.350 1.00 49.34 124 SER A C 1
ATOM 966 O O . SER A 1 124 ? -31.095 -17.963 15.918 1.00 49.34 124 SER A O 1
ATOM 968 N N . SER A 1 125 ? -32.612 -16.314 15.973 1.00 55.88 125 SER A N 1
ATOM 969 C CA . SER A 1 125 ? -32.988 -16.546 17.374 1.00 55.88 125 SER A CA 1
ATOM 970 C C . SER A 1 125 ? -34.501 -16.483 17.591 1.00 55.88 125 SER A C 1
ATOM 972 O O . SER A 1 125 ? -35.162 -15.500 17.252 1.00 55.88 125 SER A O 1
ATOM 974 N N . ALA A 1 126 ? -35.055 -17.537 18.202 1.00 57.00 126 ALA A N 1
ATOM 975 C CA . ALA A 1 126 ? -36.481 -17.654 18.520 1.00 57.00 126 ALA A CA 1
ATOM 976 C C . ALA A 1 126 ? -36.993 -16.507 19.418 1.00 57.00 126 ALA A C 1
ATOM 978 O O . ALA A 1 126 ? -38.157 -16.115 19.311 1.00 57.00 126 ALA A O 1
ATOM 979 N N . ASP A 1 127 ? -36.109 -15.913 20.225 1.00 55.94 127 ASP A N 1
ATOM 980 C CA . ASP A 1 127 ? -36.422 -14.776 21.096 1.00 55.94 127 ASP A CA 1
ATOM 981 C C . ASP A 1 127 ? -36.559 -13.455 20.322 1.00 55.94 127 ASP A C 1
ATOM 983 O O . ASP A 1 127 ? -37.286 -12.552 20.735 1.00 55.94 127 ASP A O 1
ATOM 987 N N . SER A 1 128 ? -35.901 -13.329 19.165 1.00 59.41 128 SER A N 1
ATOM 988 C CA . SER A 1 128 ? -35.999 -12.142 18.302 1.00 59.41 128 SER A CA 1
ATOM 989 C C . SER A 1 128 ? -37.344 -12.083 17.572 1.00 59.41 128 SER A C 1
ATOM 991 O O . SER A 1 128 ? -37.930 -11.013 17.410 1.00 59.41 128 SER A O 1
ATOM 993 N N . ALA A 1 129 ? -37.874 -13.246 17.186 1.00 57.00 129 ALA A N 1
ATOM 994 C CA . ALA A 1 129 ? -39.117 -13.368 16.429 1.00 57.00 129 ALA A CA 1
ATOM 995 C C . ALA A 1 129 ? -40.395 -13.147 17.267 1.00 57.00 129 ALA A C 1
ATOM 997 O O . ALA A 1 129 ? -41.446 -12.839 16.698 1.00 57.00 129 ALA A O 1
ATOM 998 N N . SER A 1 130 ? -40.355 -13.322 18.597 1.00 65.44 130 SER A N 1
ATOM 999 C CA . SER A 1 130 ? -41.481 -12.933 19.467 1.00 65.44 130 SER A CA 1
ATOM 1000 C C . SER A 1 130 ? -41.502 -11.418 19.693 1.00 65.44 130 SER A C 1
ATOM 1002 O O . SER A 1 130 ? -42.551 -10.798 19.555 1.00 65.44 130 SER A O 1
ATOM 1004 N N . LEU A 1 131 ? -40.329 -10.802 19.880 1.00 65.06 131 LEU A N 1
ATOM 1005 C CA . LEU A 1 131 ? -40.183 -9.357 20.062 1.00 65.06 131 LEU A CA 1
ATOM 1006 C C . LEU A 1 131 ? -40.657 -8.559 18.834 1.00 65.06 131 LEU A C 1
ATOM 1008 O O . LEU A 1 131 ? -41.343 -7.552 18.989 1.00 65.06 131 LEU A O 1
ATOM 1012 N N . ILE A 1 132 ? -40.332 -9.010 17.615 1.00 64.88 132 ILE A N 1
ATOM 1013 C CA . ILE A 1 132 ? -40.799 -8.363 16.374 1.00 64.88 132 ILE A CA 1
ATOM 1014 C C . ILE A 1 132 ? -42.331 -8.434 16.266 1.00 64.88 132 ILE A C 1
ATOM 1016 O O . ILE A 1 132 ? -42.964 -7.438 15.916 1.00 64.88 132 ILE A O 1
ATOM 1020 N N . ARG A 1 133 ? -42.942 -9.567 16.645 1.00 66.81 133 ARG A N 1
ATOM 1021 C CA . ARG A 1 133 ? -44.407 -9.714 16.683 1.00 66.81 133 ARG A CA 1
ATOM 1022 C C . ARG A 1 133 ? -45.059 -8.798 17.723 1.00 66.81 133 ARG A C 1
ATOM 1024 O O . ARG A 1 133 ? -46.064 -8.166 17.408 1.00 66.81 133 ARG A O 1
ATOM 1031 N N . ASP A 1 134 ? -44.467 -8.662 18.908 1.00 64.94 134 ASP A N 1
ATOM 1032 C CA . ASP A 1 134 ? -44.977 -7.781 19.970 1.00 64.94 134 ASP A CA 1
ATOM 1033 C C . ASP A 1 134 ? -44.903 -6.290 19.580 1.00 64.94 134 ASP A C 1
ATOM 1035 O O . ASP A 1 134 ? -45.807 -5.504 19.889 1.00 64.94 134 ASP A O 1
ATOM 1039 N N . ILE A 1 135 ? -43.854 -5.898 18.845 1.00 64.06 135 ILE A N 1
ATOM 1040 C CA . ILE A 1 135 ? -43.673 -4.538 18.311 1.00 64.06 135 ILE A CA 1
ATOM 1041 C C . ILE A 1 135 ? -44.681 -4.255 17.186 1.00 64.06 135 ILE A C 1
ATOM 1043 O O . ILE A 1 135 ? -45.328 -3.206 17.192 1.00 64.06 135 ILE A O 1
ATOM 1047 N N . GLN A 1 136 ? -44.870 -5.197 16.256 1.00 63.94 136 GLN A N 1
ATOM 1048 C CA . GLN A 1 136 ? -45.837 -5.064 15.159 1.00 63.94 136 GLN A CA 1
ATOM 1049 C C . GLN A 1 136 ? -47.289 -5.008 15.669 1.00 63.94 136 GLN A C 1
ATOM 1051 O O . GLN A 1 136 ? -48.094 -4.241 15.139 1.00 63.94 136 GLN A O 1
ATOM 1056 N N . ALA A 1 137 ? -47.619 -5.741 16.738 1.00 61.78 137 ALA A N 1
ATOM 1057 C CA . ALA A 1 137 ? -48.940 -5.702 17.368 1.00 61.78 137 ALA A CA 1
ATOM 1058 C C . ALA A 1 137 ? -49.228 -4.379 18.112 1.00 61.78 137 ALA A C 1
ATOM 1060 O O . ALA A 1 137 ? -50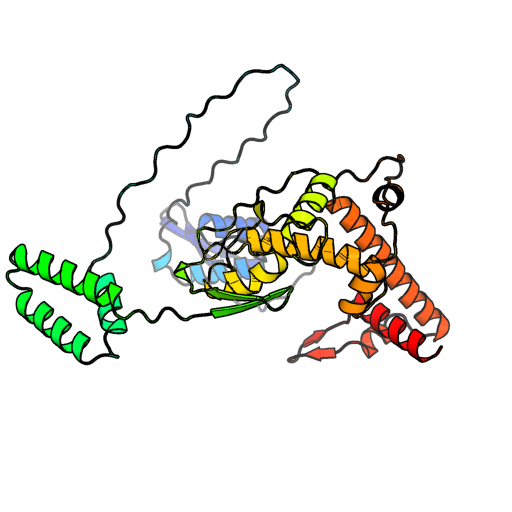.382 -3.956 18.189 1.00 61.78 137 ALA A O 1
ATOM 1061 N N . SER A 1 138 ? -48.196 -3.687 18.611 1.00 57.47 138 SER A N 1
ATOM 1062 C CA . SER A 1 138 ? -48.337 -2.461 19.421 1.00 57.47 138 SER A CA 1
ATOM 1063 C C . SER A 1 138 ? -48.276 -1.149 18.621 1.00 57.47 138 SER A C 1
ATOM 1065 O O . SER A 1 138 ? -48.480 -0.067 19.174 1.00 57.47 138 SER A O 1
ATOM 1067 N N . SER A 1 139 ? -48.039 -1.214 17.307 1.00 50.59 139 SER A N 1
ATOM 1068 C CA . SER A 1 139 ? -47.732 -0.058 16.447 1.00 50.59 139 SER A CA 1
ATOM 1069 C C . SER A 1 139 ? -48.871 0.964 16.253 1.00 50.59 139 SER A C 1
ATOM 1071 O O . SER A 1 139 ? -48.642 1.996 15.622 1.00 50.59 139 SER A O 1
ATOM 1073 N N . LYS A 1 140 ? -50.092 0.735 16.760 1.00 52.28 140 LYS A N 1
ATOM 1074 C CA . LYS A 1 140 ? -51.223 1.661 16.539 1.00 52.28 140 LYS A CA 1
ATOM 1075 C C . LYS A 1 140 ? -51.482 2.681 17.649 1.00 52.28 140 LYS A C 1
ATOM 1077 O O . LYS A 1 140 ? -52.240 3.599 17.383 1.00 52.28 140 LYS A O 1
ATOM 1082 N N . ASN A 1 141 ? -50.854 2.575 18.823 1.00 59.66 141 ASN A N 1
ATOM 1083 C CA . ASN A 1 141 ? -50.934 3.576 19.904 1.00 59.66 141 ASN A CA 1
ATOM 1084 C C . ASN A 1 141 ? -49.770 3.375 20.894 1.00 59.66 141 ASN A C 1
ATOM 1086 O O . ASN A 1 141 ? -49.963 2.856 21.992 1.00 59.66 141 ASN A O 1
ATOM 1090 N N . MET A 1 142 ? -48.539 3.715 20.502 1.00 58.84 142 MET A N 1
ATOM 1091 C CA . MET A 1 142 ? -47.390 3.526 21.394 1.00 58.84 142 MET A CA 1
ATOM 1092 C C . MET A 1 142 ? -47.302 4.631 22.445 1.00 58.84 142 MET A C 1
ATOM 1094 O O . MET A 1 142 ? -46.918 5.763 22.154 1.00 58.84 142 MET A O 1
ATOM 1098 N N . ASP A 1 143 ? -47.618 4.256 23.680 1.00 71.81 143 ASP A N 1
ATOM 1099 C CA . ASP A 1 143 ? -47.368 5.054 24.870 1.00 71.81 143 ASP A CA 1
ATOM 1100 C C . ASP A 1 143 ? -45.855 5.177 25.131 1.00 71.81 143 ASP A C 1
ATOM 1102 O O . ASP A 1 143 ? -45.074 4.257 24.860 1.00 71.81 143 ASP A O 1
ATOM 1106 N N . THR A 1 144 ? -45.424 6.315 25.673 1.00 71.75 144 THR A N 1
ATOM 1107 C CA . THR A 1 144 ? -43.999 6.685 25.829 1.00 71.75 144 THR A CA 1
ATOM 1108 C C . THR A 1 144 ? -43.214 5.643 26.642 1.00 71.75 144 THR A C 1
ATOM 1110 O O . THR A 1 144 ? -42.029 5.404 26.402 1.00 71.75 144 THR A O 1
ATOM 1113 N N . ALA A 1 145 ? -43.899 4.956 27.559 1.00 72.56 145 ALA A N 1
ATOM 1114 C CA . ALA A 1 145 ? -43.349 3.877 28.371 1.00 72.56 145 ALA A CA 1
ATOM 1115 C C . ALA A 1 145 ? -42.917 2.646 27.548 1.00 72.56 145 ALA A C 1
ATOM 1117 O O . ALA A 1 145 ? -41.916 2.009 27.879 1.00 72.56 145 ALA A O 1
ATOM 1118 N N . LEU A 1 146 ? -43.615 2.325 26.450 1.00 75.00 146 LEU A N 1
ATOM 1119 C CA . LEU A 1 146 ? -43.264 1.186 25.593 1.00 75.00 146 LEU A CA 1
ATOM 1120 C C . LEU A 1 146 ? -42.003 1.480 24.767 1.00 75.00 146 LEU A C 1
ATOM 1122 O O . LEU A 1 146 ? -41.179 0.591 24.560 1.00 75.00 146 LEU A O 1
ATOM 1126 N N . VAL A 1 147 ? -41.808 2.738 24.353 1.00 76.75 147 VAL A N 1
ATOM 1127 C CA . VAL A 1 147 ? -40.577 3.177 23.672 1.00 76.75 147 VAL A CA 1
ATOM 1128 C C . VAL A 1 147 ? -39.367 3.013 24.593 1.00 76.75 147 VAL A C 1
ATOM 1130 O O . VAL A 1 147 ? -38.341 2.484 24.165 1.00 76.75 147 VAL A O 1
ATOM 1133 N N . GLU A 1 148 ? -39.477 3.422 25.858 1.00 79.44 148 GLU A N 1
ATOM 1134 C CA . GLU A 1 148 ? -38.392 3.253 26.832 1.00 79.44 148 GLU A CA 1
ATOM 1135 C C . GLU A 1 148 ? -38.132 1.778 27.167 1.00 79.44 148 GLU A C 1
ATOM 1137 O O . GLU A 1 148 ? -36.976 1.362 27.263 1.00 79.44 148 GLU A O 1
ATOM 1142 N N . LEU A 1 149 ? -39.170 0.940 27.235 1.00 84.25 149 LEU A N 1
ATOM 1143 C CA . LEU A 1 149 ? -39.002 -0.503 27.421 1.00 84.25 149 LEU A CA 1
ATOM 1144 C C . LEU A 1 149 ? -38.284 -1.163 26.231 1.00 84.25 149 LEU A C 1
ATOM 1146 O O . LEU A 1 149 ? -37.375 -1.970 26.438 1.00 84.25 149 LEU A O 1
ATOM 1150 N N . ILE A 1 150 ? -38.640 -0.799 24.993 1.00 82.31 150 ILE A N 1
ATOM 1151 C CA . ILE A 1 150 ? -37.969 -1.295 23.782 1.00 82.31 150 ILE A CA 1
ATOM 1152 C C . ILE A 1 150 ? -36.517 -0.820 23.754 1.00 82.31 150 ILE A C 1
ATOM 1154 O O . ILE A 1 150 ? -35.630 -1.636 23.523 1.00 82.31 150 ILE A O 1
ATOM 1158 N N . LYS A 1 151 ? -36.235 0.453 24.059 1.00 76.44 151 LYS A N 1
ATOM 1159 C CA . LYS A 1 151 ? -34.851 0.950 24.169 1.00 76.44 151 LYS A CA 1
ATOM 1160 C C . LYS A 1 151 ? -34.048 0.161 25.200 1.00 76.44 151 LYS A C 1
ATOM 1162 O O . LYS A 1 151 ? -32.921 -0.237 24.916 1.00 76.44 151 LYS A O 1
ATOM 1167 N N . THR A 1 152 ? -34.638 -0.108 26.362 1.00 83.75 152 THR A N 1
ATOM 1168 C CA . THR A 1 152 ? -33.983 -0.845 27.450 1.00 83.75 152 THR A CA 1
ATOM 1169 C C . THR A 1 152 ? -33.723 -2.301 27.055 1.00 83.75 152 THR A C 1
ATOM 1171 O O . THR A 1 152 ? -32.621 -2.808 27.262 1.00 83.75 152 THR A O 1
ATOM 1174 N N . LYS A 1 153 ? -34.685 -2.973 26.404 1.00 81.62 153 LYS A N 1
ATOM 1175 C CA . LYS A 1 153 ? -34.502 -4.345 25.905 1.00 81.62 153 LYS A CA 1
ATOM 1176 C C . LYS A 1 153 ? -33.523 -4.425 24.739 1.00 81.62 153 LYS A C 1
ATOM 1178 O O . LYS A 1 153 ? -32.701 -5.331 24.727 1.00 81.62 153 LYS A O 1
ATOM 1183 N N . VAL A 1 154 ? -33.542 -3.481 23.800 1.00 78.94 154 VAL A N 1
ATOM 1184 C CA . VAL A 1 154 ? -32.565 -3.423 22.699 1.00 78.94 154 VAL A CA 1
ATOM 1185 C C . VAL A 1 154 ? -31.160 -3.171 23.247 1.00 78.94 154 VAL A C 1
ATOM 1187 O O . VAL A 1 154 ? -30.225 -3.842 22.823 1.00 78.94 154 VAL A O 1
ATOM 1190 N N . ALA A 1 155 ? -31.003 -2.291 24.242 1.00 73.44 155 ALA A N 1
ATOM 1191 C CA . ALA A 1 155 ? -29.731 -2.093 24.935 1.00 73.44 155 ALA A CA 1
ATOM 1192 C C . ALA A 1 155 ? -29.277 -3.365 25.672 1.00 73.44 155 ALA A C 1
ATOM 1194 O O . ALA A 1 155 ? -28.108 -3.732 25.593 1.00 73.44 155 ALA A O 1
ATOM 1195 N N . SER A 1 156 ? -30.194 -4.080 26.328 1.00 75.00 156 SER A N 1
ATOM 1196 C CA . SER A 1 156 ? -29.922 -5.358 27.000 1.00 75.00 156 SER A CA 1
ATOM 1197 C C . SER A 1 156 ? -29.528 -6.474 26.023 1.00 75.00 156 SER A C 1
ATOM 1199 O O . SER A 1 156 ? -28.588 -7.217 26.298 1.00 75.00 156 SER A O 1
ATOM 1201 N N . ILE A 1 157 ? -30.212 -6.594 24.881 1.00 68.38 157 ILE A N 1
ATOM 1202 C CA . ILE A 1 157 ? -29.928 -7.591 23.835 1.00 68.38 157 ILE A CA 1
ATOM 1203 C C . ILE A 1 157 ? -28.599 -7.268 23.142 1.00 68.38 157 ILE A C 1
ATOM 1205 O O . ILE A 1 157 ? -27.758 -8.153 22.986 1.00 68.38 157 ILE A O 1
ATOM 1209 N N . ALA A 1 158 ? -28.350 -5.994 22.821 1.00 63.72 158 ALA A N 1
ATOM 1210 C CA . ALA A 1 158 ? -27.064 -5.540 22.293 1.00 63.72 158 ALA A CA 1
ATOM 1211 C C . ALA A 1 158 ? -25.908 -5.817 23.270 1.00 63.72 158 ALA A C 1
ATOM 1213 O O . ALA A 1 158 ? -24.789 -6.086 22.839 1.00 63.72 158 ALA A O 1
ATOM 1214 N N . SER A 1 159 ? -26.192 -5.800 24.574 1.00 61.84 159 SER A N 1
ATOM 1215 C CA . SER A 1 159 ? -25.221 -6.090 25.632 1.00 61.84 159 SER A CA 1
ATOM 1216 C C . SER A 1 159 ? -25.010 -7.591 25.872 1.00 61.84 159 SER A C 1
ATOM 1218 O O . SER A 1 159 ? -23.989 -7.960 26.443 1.00 61.84 159 SER A O 1
ATOM 1220 N N . SER A 1 160 ? -25.937 -8.461 25.445 1.00 58.03 160 SER A N 1
ATOM 1221 C CA . SER A 1 160 ? -25.935 -9.880 25.838 1.00 58.03 160 SER A CA 1
ATOM 1222 C C . SER A 1 160 ? -25.522 -10.866 24.741 1.00 58.03 160 SER A C 1
ATOM 1224 O O . SER A 1 160 ? -25.148 -11.984 25.085 1.00 58.03 160 SER A O 1
ATOM 1226 N N . SER A 1 161 ? -25.555 -10.528 23.442 1.00 50.78 161 SER A N 1
ATOM 1227 C CA . SER A 1 161 ? -25.276 -11.565 22.425 1.00 50.78 161 SER A CA 1
ATOM 1228 C C . SER A 1 161 ? -24.734 -11.111 21.069 1.00 50.78 161 SER A C 1
ATOM 1230 O O . SER A 1 161 ? -24.929 -11.809 20.071 1.00 50.78 161 SER A O 1
ATOM 1232 N N . VAL A 1 162 ? -24.002 -10.001 20.980 1.00 59.28 162 VAL A N 1
ATOM 1233 C CA . VAL A 1 162 ? -23.097 -9.870 19.832 1.00 59.28 162 VAL A CA 1
ATOM 1234 C C . VAL A 1 162 ? -21.846 -10.657 20.192 1.00 59.28 162 VAL A C 1
ATOM 1236 O O . VAL A 1 162 ? -20.968 -10.145 20.882 1.00 59.28 162 VAL A O 1
ATOM 1239 N N . PHE A 1 163 ? -21.778 -11.921 19.763 1.00 63.62 163 PHE A N 1
ATOM 1240 C CA . PHE A 1 163 ? -20.523 -12.670 19.722 1.00 63.62 163 PHE A CA 1
ATOM 1241 C C . PHE A 1 163 ? -19.560 -11.897 18.820 1.00 63.62 163 PHE A C 1
ATOM 1243 O O . PHE A 1 163 ? -19.498 -12.105 17.608 1.00 63.62 163 PHE A O 1
ATOM 1250 N N . LEU A 1 164 ? -18.844 -10.938 19.400 1.00 82.06 164 LEU A N 1
ATOM 1251 C CA . LEU A 1 164 ? -17.788 -10.238 18.705 1.00 82.06 164 LEU A CA 1
ATOM 1252 C C . LEU A 1 164 ? -16.723 -11.283 18.415 1.00 82.06 164 LEU A C 1
ATOM 1254 O O . LEU A 1 164 ? -16.145 -11.859 19.335 1.00 82.06 164 LEU A O 1
ATOM 1258 N N . ALA A 1 165 ? -16.516 -11.560 17.129 1.00 90.12 165 ALA A N 1
ATOM 1259 C CA . ALA A 1 165 ? -15.521 -12.519 16.694 1.00 90.12 165 ALA A CA 1
ATOM 1260 C C . ALA A 1 165 ? -14.172 -12.165 17.332 1.00 90.12 165 ALA A C 1
ATOM 1262 O O . ALA A 1 165 ? -13.620 -11.082 17.112 1.00 90.12 165 ALA A O 1
ATOM 1263 N N . THR A 1 166 ? -13.669 -13.083 18.150 1.00 94.75 166 THR A N 1
ATOM 1264 C CA . THR A 1 166 ? -12.358 -12.954 18.769 1.00 94.75 166 THR A CA 1
ATOM 1265 C C . THR A 1 166 ? -11.297 -13.352 17.753 1.00 94.75 166 THR A C 1
ATOM 1267 O O . THR A 1 166 ? -11.405 -14.364 17.058 1.00 94.75 166 THR A O 1
ATOM 1270 N N . HIS A 1 167 ? -10.251 -12.547 17.663 1.00 95.62 167 HIS A N 1
ATOM 1271 C CA . HIS A 1 167 ? -9.102 -12.752 16.804 1.00 95.62 167 HIS A CA 1
ATOM 1272 C C . HIS A 1 167 ? -7.840 -12.861 17.652 1.00 95.62 167 HIS A C 1
ATOM 1274 O O . HIS A 1 167 ? -7.717 -12.225 18.696 1.00 95.62 167 HIS A O 1
ATOM 1280 N N . SER A 1 168 ? -6.889 -13.661 17.181 1.00 96.44 168 SER A N 1
ATOM 1281 C CA . SER A 1 168 ? -5.588 -13.832 17.817 1.00 96.44 168 SER A CA 1
ATOM 1282 C C . SER A 1 168 ? -4.475 -13.569 16.815 1.00 96.44 168 SER A C 1
ATOM 1284 O O . SER A 1 168 ? -4.508 -14.108 15.706 1.00 96.44 168 SER A O 1
ATOM 1286 N N . VAL A 1 169 ? -3.480 -12.779 17.206 1.00 96.31 169 VAL A N 1
ATOM 1287 C CA . VAL A 1 169 ? -2.255 -12.564 16.427 1.00 96.31 169 VAL A CA 1
ATOM 1288 C C . VAL A 1 169 ? -1.052 -12.893 17.315 1.00 96.31 169 VAL A C 1
ATOM 1290 O O . VAL A 1 169 ? -0.928 -12.301 18.390 1.00 96.31 169 VAL A O 1
ATOM 1293 N N . PRO A 1 170 ? -0.182 -13.838 16.916 1.00 95.81 170 PRO A N 1
ATOM 1294 C CA . PRO A 1 170 ? 1.051 -14.099 17.644 1.00 95.81 170 PRO A CA 1
ATOM 1295 C C . PRO A 1 170 ? 1.995 -12.903 17.481 1.00 95.81 170 PRO A C 1
ATOM 1297 O O . PRO A 1 170 ? 2.284 -12.479 16.363 1.00 95.81 170 PRO A O 1
ATOM 1300 N N . LEU A 1 171 ? 2.444 -12.358 18.606 1.00 94.75 171 LEU A N 1
ATOM 1301 C CA . LEU A 1 171 ? 3.481 -11.338 18.693 1.00 94.75 171 LEU A CA 1
ATOM 1302 C C . LEU A 1 171 ? 4.844 -11.999 18.960 1.00 94.75 171 LEU A C 1
ATOM 1304 O O . LEU A 1 171 ? 4.949 -13.217 19.141 1.00 94.75 171 LEU A O 1
ATOM 1308 N N . THR A 1 172 ? 5.906 -11.197 19.010 1.00 89.88 172 THR A N 1
ATOM 1309 C CA . THR A 1 172 ? 7.240 -11.696 19.355 1.00 89.88 172 THR A CA 1
ATOM 1310 C C . THR A 1 172 ? 7.270 -12.126 20.830 1.00 89.88 172 THR A C 1
ATOM 1312 O O . THR A 1 172 ? 6.422 -11.735 21.636 1.00 89.88 172 THR A O 1
ATOM 1315 N N . ALA A 1 173 ? 8.242 -12.966 21.197 1.00 89.44 173 ALA A N 1
ATOM 1316 C CA . ALA A 1 173 ? 8.435 -13.481 22.556 1.00 89.44 173 ALA A CA 1
ATOM 1317 C C . ALA A 1 173 ? 7.284 -14.371 23.063 1.00 89.44 173 ALA A C 1
ATOM 1319 O O . ALA A 1 173 ? 7.020 -14.440 24.261 1.00 89.44 173 ALA A O 1
ATOM 1320 N N . GLY A 1 174 ? 6.583 -15.049 22.147 1.00 92.56 174 GLY A N 1
ATOM 1321 C CA . GLY A 1 174 ? 5.534 -16.018 22.483 1.00 92.56 174 GLY A CA 1
ATOM 1322 C C . GLY A 1 174 ? 4.244 -15.397 23.025 1.00 92.56 174 GLY A C 1
ATOM 1323 O O . GLY A 1 174 ? 3.355 -16.123 23.463 1.00 92.56 174 GLY A O 1
ATOM 1324 N N . LYS A 1 175 ? 4.113 -14.065 22.995 1.00 95.25 175 LYS A N 1
ATOM 1325 C CA . LYS A 1 175 ? 2.877 -13.381 23.383 1.00 95.25 175 LYS A CA 1
ATOM 1326 C C . LYS A 1 175 ? 1.826 -13.561 22.291 1.00 95.25 175 LYS A C 1
ATOM 1328 O O . LYS A 1 175 ? 2.137 -13.479 21.109 1.00 95.25 175 LYS A O 1
ATOM 1333 N N . VAL A 1 176 ? 0.567 -13.758 22.670 1.00 96.94 176 VAL A N 1
ATOM 1334 C CA . VAL A 1 176 ? -0.557 -13.815 21.724 1.00 96.94 176 VAL A CA 1
ATOM 1335 C C . VAL A 1 176 ? -1.514 -12.678 22.046 1.00 96.94 176 VAL A C 1
ATOM 1337 O O . VAL A 1 176 ? -2.085 -12.627 23.133 1.00 96.94 176 VAL A O 1
ATOM 1340 N N . LEU A 1 177 ? -1.686 -11.755 21.101 1.00 96.94 177 LEU A N 1
ATOM 1341 C CA . LEU A 1 177 ? -2.649 -10.670 21.226 1.00 96.94 177 LEU A CA 1
ATOM 1342 C C . LEU A 1 177 ? -4.037 -11.192 20.873 1.00 96.94 177 LEU A C 1
ATOM 1344 O O . LEU A 1 177 ? -4.293 -11.511 19.713 1.00 96.94 177 LEU A O 1
ATOM 1348 N N . VAL A 1 178 ? -4.926 -11.246 21.864 1.00 96.94 178 VAL A N 1
ATOM 1349 C CA . VAL A 1 178 ? -6.330 -11.638 21.690 1.00 96.94 178 VAL A CA 1
ATOM 1350 C C . VAL A 1 178 ? -7.218 -10.397 21.751 1.00 96.94 178 VAL A C 1
ATOM 1352 O O . VAL A 1 178 ? -7.311 -9.741 22.792 1.00 96.94 178 VAL A O 1
ATOM 1355 N N . PHE A 1 179 ? -7.874 -10.080 20.638 1.00 95.56 179 PHE A N 1
ATOM 1356 C CA . PHE A 1 179 ? -8.669 -8.865 20.461 1.00 95.56 179 PHE A CA 1
ATOM 1357 C C . PHE A 1 179 ? -9.944 -9.140 19.664 1.00 95.56 179 PHE A C 1
ATOM 1359 O O . PHE A 1 179 ? -10.017 -10.074 18.872 1.00 95.56 179 PHE A O 1
ATOM 1366 N N . ASN A 1 180 ? -10.947 -8.298 19.844 1.00 94.75 180 ASN A N 1
ATOM 1367 C CA . ASN A 1 180 ? -12.139 -8.223 19.017 1.00 94.75 180 ASN A CA 1
ATOM 1368 C C . ASN A 1 180 ? -12.103 -6.946 18.153 1.00 94.75 180 ASN A C 1
ATOM 1370 O O . ASN A 1 180 ? -11.227 -6.092 18.291 1.00 94.75 180 ASN A O 1
ATOM 1374 N N . VAL A 1 181 ? -13.066 -6.793 17.242 1.00 91.56 181 VAL A N 1
ATOM 1375 C CA . VAL A 1 181 ? -13.123 -5.613 16.359 1.00 91.56 181 VAL A CA 1
ATOM 1376 C C . VAL A 1 181 ? -13.328 -4.306 17.139 1.00 91.56 181 VAL A C 1
ATOM 1378 O O . VAL A 1 181 ? -12.821 -3.271 16.716 1.00 91.56 181 VAL A O 1
ATOM 1381 N N . THR A 1 182 ? -14.014 -4.342 18.286 1.00 91.50 182 THR A N 1
ATOM 1382 C CA . THR A 1 182 ? -14.246 -3.152 19.125 1.00 91.50 182 THR A CA 1
ATOM 1383 C C . THR A 1 182 ? -13.008 -2.700 19.903 1.00 91.50 182 THR A C 1
ATOM 1385 O O . THR A 1 182 ? -12.907 -1.525 20.242 1.00 91.50 182 THR A O 1
ATOM 1388 N N . ASP A 1 183 ? -12.034 -3.590 20.119 1.00 93.69 183 ASP A N 1
ATOM 1389 C CA . ASP A 1 183 ? -10.756 -3.273 20.768 1.00 93.69 183 ASP A CA 1
ATOM 1390 C C . ASP A 1 183 ? -9.821 -2.469 19.852 1.00 93.69 183 ASP A C 1
ATOM 1392 O O . ASP A 1 183 ? -8.865 -1.841 20.315 1.00 93.69 183 ASP A O 1
ATOM 1396 N N . ILE A 1 184 ? -10.071 -2.497 18.539 1.00 90.81 184 ILE A N 1
ATOM 1397 C CA . ILE A 1 184 ? -9.328 -1.711 17.560 1.00 90.81 184 ILE A CA 1
ATOM 1398 C C . ILE A 1 184 ? -9.835 -0.269 17.645 1.00 90.81 184 ILE A C 1
ATOM 1400 O O . ILE A 1 184 ? -10.733 0.146 16.909 1.00 90.81 184 ILE A O 1
ATOM 1404 N N . ALA A 1 185 ? -9.251 0.507 18.558 1.00 73.75 185 ALA A N 1
ATOM 1405 C CA . ALA A 1 185 ? -9.524 1.933 18.663 1.00 73.75 185 ALA A CA 1
ATOM 1406 C C . ALA A 1 185 ? -9.237 2.670 17.337 1.00 73.75 185 ALA A C 1
ATOM 1408 O O . ALA A 1 185 ? -8.566 2.159 16.431 1.00 73.75 185 ALA A O 1
ATOM 1409 N N . VAL A 1 186 ? -9.758 3.902 17.244 1.00 68.44 186 VAL A N 1
ATOM 1410 C CA . VAL A 1 186 ? -9.559 4.829 16.118 1.00 68.44 186 VAL A CA 1
ATOM 1411 C C . VAL A 1 186 ? -8.110 4.776 15.625 1.00 68.44 186 VAL A C 1
ATOM 1413 O O . VAL A 1 186 ? -7.179 4.815 16.423 1.00 68.44 186 VAL A O 1
ATOM 1416 N N . TYR A 1 187 ? -7.955 4.689 14.299 1.00 71.44 187 TYR A N 1
ATOM 1417 C CA . TYR A 1 187 ? -6.693 4.482 13.584 1.00 71.44 187 TYR A CA 1
ATOM 1418 C C . TYR A 1 187 ? -5.462 5.114 14.249 1.00 71.44 187 TYR A C 1
ATOM 1420 O O . TYR A 1 187 ? -5.525 6.306 14.569 1.00 71.44 187 TYR A O 1
ATOM 1428 N N . PRO A 1 188 ? -4.318 4.399 14.321 1.00 70.62 188 PRO A N 1
ATOM 1429 C CA . PRO A 1 188 ? -3.052 5.003 14.699 1.00 70.62 188 PRO A CA 1
ATOM 1430 C C . PRO A 1 188 ? -2.775 6.181 13.770 1.00 70.62 188 PRO A C 1
ATOM 1432 O O . PRO A 1 188 ? -2.494 6.022 12.578 1.00 70.62 188 PRO A O 1
ATOM 1435 N N . ARG A 1 189 ? -2.904 7.389 14.319 1.00 71.69 189 ARG A N 1
ATOM 1436 C CA . ARG A 1 189 ? -2.524 8.628 13.648 1.00 71.69 189 ARG A CA 1
ATOM 1437 C C . ARG A 1 189 ? -1.029 8.804 13.830 1.00 71.69 189 ARG A C 1
ATOM 1439 O O . ARG A 1 189 ? -0.592 9.687 14.559 1.00 71.69 189 ARG A O 1
ATOM 1446 N N . VAL A 1 190 ? -0.247 7.943 13.190 1.00 69.38 190 VAL A N 1
ATOM 1447 C CA . VAL A 1 190 ? 1.198 8.148 13.169 1.00 69.38 190 VAL A CA 1
ATOM 1448 C C . VAL A 1 190 ? 1.483 9.329 12.256 1.00 69.38 190 VAL A C 1
ATOM 1450 O O . VAL A 1 190 ? 1.293 9.266 11.037 1.00 69.38 190 VAL A O 1
ATOM 1453 N N . LEU A 1 191 ? 1.879 10.439 12.873 1.00 68.88 191 LEU A N 1
ATOM 1454 C CA . LEU A 1 191 ? 2.369 11.612 12.171 1.00 68.88 191 LEU A CA 1
ATOM 1455 C C . LEU A 1 191 ? 3.783 11.306 11.696 1.00 68.88 191 LEU A C 1
ATOM 1457 O O . LEU A 1 191 ? 4.725 11.314 12.478 1.00 68.88 191 LEU A O 1
ATOM 1461 N N . MET A 1 192 ? 3.923 11.017 10.405 1.00 67.25 192 MET A N 1
ATOM 1462 C CA . MET A 1 192 ? 5.242 10.763 9.842 1.00 67.25 192 MET A CA 1
ATOM 1463 C C . MET A 1 192 ? 5.985 12.082 9.620 1.00 67.25 192 MET A C 1
ATOM 1465 O O . MET A 1 192 ? 5.407 13.010 9.038 1.00 67.25 192 MET A O 1
ATOM 1469 N N . PRO A 1 193 ? 7.261 12.174 10.023 1.00 69.12 193 PRO A N 1
ATOM 1470 C CA . PRO A 1 193 ? 8.073 13.341 9.726 1.00 69.12 193 PRO A CA 1
ATOM 1471 C C . PRO A 1 193 ? 8.280 13.480 8.210 1.00 69.12 193 PRO A C 1
ATOM 1473 O O . PRO A 1 193 ? 8.280 12.505 7.458 1.00 69.12 193 PRO A O 1
ATOM 1476 N N . GLN A 1 194 ? 8.438 14.722 7.751 1.00 68.50 194 GLN A N 1
ATOM 1477 C CA . GLN A 1 194 ? 8.610 15.052 6.327 1.00 68.50 194 GLN A CA 1
ATOM 1478 C C . GLN A 1 194 ? 10.014 14.702 5.808 1.00 68.50 194 GLN A C 1
ATOM 1480 O O . GLN A 1 194 ? 10.200 14.526 4.605 1.00 68.50 194 GLN A O 1
ATOM 1485 N N . GLN A 1 195 ? 11.008 14.632 6.700 1.00 67.25 195 GLN A N 1
ATOM 1486 C CA . GLN A 1 195 ? 12.405 14.419 6.33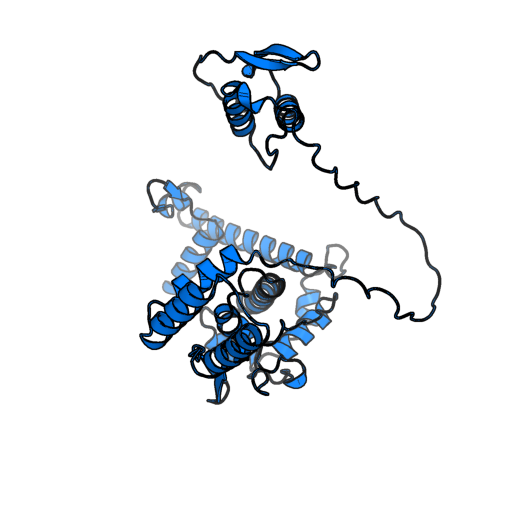1 1.00 67.25 195 GLN A CA 1
ATOM 1487 C C . GLN A 1 195 ? 12.759 12.925 6.250 1.00 67.25 195 GLN A C 1
ATOM 1489 O O . GLN A 1 195 ? 12.382 12.177 7.152 1.00 67.25 195 GLN A O 1
ATOM 1494 N N . PRO A 1 196 ? 13.528 12.490 5.230 1.00 64.56 196 PRO A N 1
ATOM 1495 C CA . PRO A 1 196 ? 13.885 11.084 5.013 1.00 64.56 196 PRO A CA 1
ATOM 1496 C C . PRO A 1 196 ? 14.527 10.361 6.202 1.00 64.56 196 PRO A C 1
ATOM 1498 O O . PRO A 1 196 ? 14.153 9.232 6.509 1.00 64.56 196 PRO A O 1
ATOM 1501 N N . LEU A 1 197 ? 15.486 11.001 6.877 1.00 67.44 197 LEU A N 1
ATOM 1502 C CA . LEU A 1 197 ? 16.242 10.364 7.955 1.00 67.44 197 LEU A CA 1
ATOM 1503 C C . LEU A 1 197 ? 15.382 10.175 9.210 1.00 67.44 197 LEU A C 1
ATOM 1505 O O . LEU A 1 197 ? 15.281 9.068 9.734 1.00 67.44 197 LEU A O 1
ATOM 1509 N N . SER A 1 198 ? 14.686 11.232 9.637 1.00 74.12 198 SER A N 1
ATOM 1510 C CA . SER A 1 198 ? 13.722 11.157 10.740 1.00 74.12 198 SER A CA 1
ATOM 1511 C C . SER A 1 198 ? 12.596 10.169 10.430 1.00 74.12 198 SER A C 1
ATOM 1513 O O . SER A 1 198 ? 12.094 9.500 11.324 1.00 74.12 198 SER A O 1
ATOM 1515 N N . TYR A 1 199 ? 12.216 10.041 9.156 1.00 75.44 199 TYR A N 1
ATOM 1516 C CA . TYR A 1 199 ? 11.211 9.079 8.711 1.00 75.44 199 TYR A CA 1
ATOM 1517 C C . TYR A 1 199 ? 11.655 7.637 8.939 1.00 75.44 199 TYR A C 1
ATOM 1519 O O . TYR A 1 199 ? 10.864 6.840 9.435 1.00 75.44 199 TYR A O 1
ATOM 1527 N N . LEU A 1 200 ? 12.909 7.304 8.625 1.00 75.06 200 LEU A N 1
ATOM 1528 C CA . LEU A 1 200 ? 13.441 5.964 8.867 1.00 75.06 200 LEU A CA 1
ATOM 1529 C C . LEU A 1 200 ? 13.532 5.653 10.366 1.00 75.06 200 LEU A C 1
ATOM 1531 O O . LEU A 1 200 ? 13.100 4.586 10.790 1.00 75.06 200 LEU A O 1
ATOM 1535 N N . GLN A 1 201 ? 14.033 6.596 11.168 1.00 81.69 201 GLN A N 1
ATOM 1536 C CA . GLN A 1 201 ? 14.140 6.429 12.621 1.00 81.69 201 GLN A CA 1
ATOM 1537 C C . GLN A 1 201 ? 12.772 6.203 13.275 1.00 81.69 201 GLN A C 1
ATOM 1539 O O . GLN A 1 201 ? 12.622 5.290 14.084 1.00 81.69 201 GLN A O 1
ATOM 1544 N N . GLU A 1 202 ? 11.757 6.973 12.879 1.00 83.69 202 GLU A N 1
ATOM 1545 C CA . GLU A 1 202 ? 10.389 6.777 13.366 1.00 83.69 202 GLU A CA 1
ATOM 1546 C C . GLU A 1 202 ? 9.788 5.446 12.903 1.00 83.69 202 GLU A C 1
ATOM 1548 O O . GLU A 1 202 ? 9.100 4.776 13.671 1.00 83.69 202 GLU A O 1
ATOM 1553 N N . ILE A 1 203 ? 10.089 4.993 11.681 1.00 83.69 203 ILE A N 1
ATOM 1554 C CA . ILE A 1 203 ? 9.665 3.656 11.243 1.00 83.69 203 ILE A CA 1
ATOM 1555 C C . ILE A 1 203 ? 10.296 2.580 12.118 1.00 83.69 203 ILE A C 1
ATOM 1557 O O . ILE A 1 203 ? 9.573 1.704 12.579 1.00 83.69 203 ILE A O 1
ATOM 1561 N N . LEU A 1 204 ? 11.604 2.638 12.375 1.00 84.75 204 LEU A N 1
ATOM 1562 C CA . LEU A 1 204 ? 12.294 1.633 13.189 1.00 84.75 204 LEU A CA 1
ATOM 1563 C C . LEU A 1 204 ? 11.728 1.560 14.614 1.00 84.75 204 LEU A C 1
ATOM 1565 O O . LEU A 1 204 ? 11.559 0.464 15.144 1.00 84.75 204 LEU A O 1
ATOM 1569 N N . ARG A 1 205 ? 11.340 2.705 15.188 1.00 90.19 205 ARG A N 1
ATOM 1570 C CA . ARG A 1 205 ? 10.673 2.782 16.498 1.00 90.19 205 ARG A CA 1
ATOM 1571 C C . ARG A 1 205 ? 9.318 2.088 16.539 1.00 90.19 205 ARG A C 1
ATOM 1573 O O . ARG A 1 205 ? 8.904 1.626 17.596 1.00 90.19 205 ARG A O 1
ATOM 1580 N N . LEU A 1 206 ? 8.631 1.999 15.405 1.00 90.81 206 LEU A N 1
ATOM 1581 C CA . LEU A 1 206 ? 7.267 1.481 15.314 1.00 90.81 206 LEU A CA 1
ATOM 1582 C C . LEU A 1 206 ? 7.190 0.083 14.705 1.00 90.81 206 LEU A C 1
ATOM 1584 O O . LEU A 1 206 ? 6.195 -0.602 14.915 1.00 90.81 206 LEU A O 1
ATOM 1588 N N . TRP A 1 207 ? 8.174 -0.325 13.903 1.00 89.06 207 TRP A N 1
ATOM 1589 C CA . TRP A 1 207 ? 8.023 -1.429 12.957 1.00 89.06 207 TRP A CA 1
ATOM 1590 C C . TRP A 1 207 ? 7.917 -2.793 13.628 1.00 89.06 207 TRP A C 1
ATOM 1592 O O . TRP A 1 207 ? 6.936 -3.507 13.405 1.00 89.06 207 TRP A O 1
ATOM 1602 N N . ASP A 1 208 ? 8.913 -3.156 14.432 1.00 90.88 208 ASP A N 1
ATOM 1603 C CA . ASP A 1 208 ? 9.119 -4.530 14.876 1.00 90.88 208 ASP A CA 1
ATOM 1604 C C . ASP A 1 208 ? 9.655 -4.573 16.311 1.00 90.88 208 ASP A C 1
ATOM 1606 O O . ASP A 1 208 ? 10.703 -4.012 16.600 1.00 90.88 208 ASP A O 1
ATOM 1610 N N . ASP A 1 209 ? 8.946 -5.288 17.185 1.00 92.75 209 ASP A N 1
ATOM 1611 C CA . ASP A 1 209 ? 9.284 -5.521 18.595 1.00 92.75 209 ASP A CA 1
ATOM 1612 C C . ASP A 1 209 ? 10.546 -6.364 18.839 1.00 92.75 209 ASP A C 1
ATOM 1614 O O . ASP A 1 209 ? 11.009 -6.457 19.973 1.00 92.75 209 ASP A O 1
ATOM 1618 N N . CYS A 1 210 ? 11.126 -6.962 17.800 1.00 87.50 210 CYS A N 1
ATOM 1619 C CA . CYS A 1 210 ? 12.435 -7.612 17.843 1.00 87.50 210 CYS A CA 1
ATOM 1620 C C . CYS A 1 210 ? 13.603 -6.619 17.735 1.00 87.50 210 CYS A C 1
ATOM 1622 O O . CYS A 1 210 ? 14.747 -7.007 17.976 1.00 87.50 210 CYS A O 1
ATOM 1624 N N . ILE A 1 211 ? 13.359 -5.382 17.292 1.00 84.56 211 ILE A N 1
ATOM 1625 C CA . ILE A 1 211 ? 14.419 -4.408 17.010 1.00 84.56 211 ILE A CA 1
ATOM 1626 C C . ILE A 1 211 ? 14.746 -3.634 18.289 1.00 84.56 211 ILE A C 1
ATOM 1628 O O . ILE A 1 211 ? 13.856 -3.161 18.985 1.00 84.56 211 ILE A O 1
ATOM 1632 N N . THR A 1 212 ? 16.032 -3.439 18.582 1.00 88.06 212 THR A N 1
ATOM 1633 C CA . THR A 1 212 ? 16.498 -2.699 19.773 1.00 88.06 212 THR A CA 1
ATOM 1634 C C . THR A 1 212 ? 16.033 -1.242 19.807 1.00 88.06 212 THR A C 1
ATOM 1636 O O . THR A 1 212 ? 15.843 -0.677 20.878 1.00 88.06 212 THR A O 1
ATOM 1639 N N . ALA A 1 213 ? 15.830 -0.637 18.636 1.00 88.56 213 ALA A N 1
ATOM 1640 C CA . ALA A 1 213 ? 15.304 0.714 18.473 1.00 88.56 213 ALA A CA 1
ATOM 1641 C C . ALA A 1 213 ? 13.773 0.816 18.622 1.00 88.56 213 ALA A C 1
ATOM 1643 O O . ALA A 1 213 ? 13.244 1.927 18.552 1.00 88.56 213 ALA A O 1
ATOM 1644 N N . TRP A 1 214 ? 13.060 -0.303 18.790 1.00 93.50 214 TRP A N 1
ATOM 1645 C CA . TRP A 1 214 ? 11.609 -0.305 18.955 1.00 93.50 214 TRP A CA 1
ATOM 1646 C C . TRP A 1 214 ? 11.188 0.401 20.245 1.00 93.50 214 TRP A C 1
ATOM 1648 O O . TRP A 1 214 ? 11.775 0.197 21.306 1.00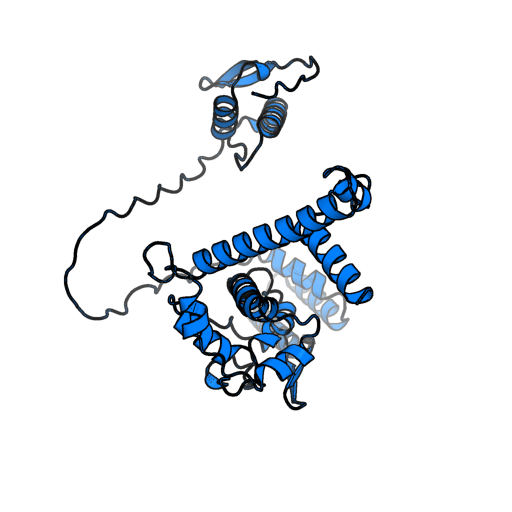 93.50 214 TRP A O 1
ATOM 1658 N N . GLN A 1 215 ? 10.144 1.224 20.150 1.00 94.31 215 GLN A N 1
ATOM 1659 C CA . GLN A 1 215 ? 9.591 1.986 21.264 1.00 94.31 215 GLN A CA 1
ATOM 1660 C C . GLN A 1 215 ? 8.106 1.670 21.416 1.00 94.31 215 GLN A C 1
ATOM 1662 O O . GLN A 1 215 ? 7.258 2.082 20.615 1.00 94.31 215 GLN A O 1
ATOM 1667 N N . ALA A 1 216 ? 7.793 0.932 22.479 1.00 93.88 216 ALA A N 1
ATOM 1668 C CA . ALA A 1 216 ? 6.442 0.497 22.797 1.00 93.88 216 ALA A CA 1
ATOM 1669 C C . ALA A 1 216 ? 5.464 1.675 22.945 1.00 93.88 216 ALA A C 1
ATOM 1671 O O . ALA A 1 216 ? 4.320 1.566 22.504 1.00 93.88 216 ALA A O 1
ATOM 1672 N N . GLU A 1 217 ? 5.906 2.810 23.500 1.00 93.50 217 GLU A N 1
ATOM 1673 C CA . GLU A 1 217 ? 5.043 3.973 23.755 1.00 93.50 217 GLU A CA 1
ATOM 1674 C C . GLU A 1 217 ? 4.581 4.668 22.470 1.00 93.50 217 GLU A C 1
ATOM 1676 O O . GLU A 1 217 ? 3.580 5.383 22.468 1.00 93.50 217 GLU A O 1
ATOM 1681 N N . SER A 1 218 ? 5.299 4.451 21.369 1.00 89.06 218 SER A N 1
ATOM 1682 C CA . SER A 1 218 ? 4.967 5.036 20.069 1.00 89.06 218 SER A CA 1
ATOM 1683 C C . SER A 1 218 ? 3.913 4.208 19.320 1.00 89.06 218 SER A C 1
ATOM 1685 O O . SER A 1 218 ? 3.295 4.686 18.366 1.00 89.06 218 SER A O 1
ATOM 1687 N N . CYS A 1 219 ? 3.675 2.964 19.745 1.00 91.06 219 CYS A N 1
ATOM 1688 C CA . CYS A 1 219 ? 2.745 2.050 19.096 1.00 91.06 219 CYS A CA 1
ATOM 1689 C C . CYS A 1 219 ? 1.302 2.237 19.601 1.00 91.06 219 CYS A C 1
ATOM 1691 O O . CYS A 1 219 ? 1.079 2.518 20.780 1.00 91.06 219 CYS A O 1
ATOM 1693 N N . PRO A 1 220 ? 0.282 2.020 18.748 1.00 91.19 220 PRO A N 1
ATOM 1694 C CA . PRO A 1 220 ? -1.097 1.953 19.213 1.00 91.19 220 PRO A CA 1
ATOM 1695 C C . PRO A 1 220 ? -1.272 0.810 20.214 1.00 91.19 220 PRO A C 1
ATOM 1697 O O . PRO A 1 220 ? -0.759 -0.294 20.013 1.00 91.19 220 PRO A O 1
ATOM 1700 N N . LEU A 1 221 ? -2.043 1.074 21.267 1.00 93.56 221 LEU A N 1
ATOM 1701 C CA . LEU A 1 221 ? -2.412 0.072 22.255 1.00 93.56 221 LEU A CA 1
ATOM 1702 C C . LEU A 1 221 ? -3.706 -0.626 21.831 1.00 93.56 221 LEU A C 1
ATOM 1704 O O . LEU A 1 221 ? -4.712 0.030 21.568 1.00 93.56 221 LEU A O 1
ATOM 1708 N N . ILE A 1 222 ? -3.699 -1.956 21.832 1.00 93.94 222 ILE A N 1
ATOM 1709 C CA . ILE A 1 222 ? -4.905 -2.781 21.731 1.00 93.94 222 ILE A CA 1
ATOM 1710 C C . ILE A 1 222 ? -5.015 -3.561 23.032 1.00 93.94 222 ILE A C 1
ATOM 1712 O O . ILE A 1 222 ? -4.126 -4.341 23.368 1.00 93.94 222 ILE A O 1
ATOM 1716 N N . ARG A 1 223 ? -6.072 -3.289 23.808 1.00 93.50 223 ARG A N 1
ATOM 1717 C CA . ARG A 1 223 ? -6.245 -3.809 25.180 1.00 93.50 223 ARG A CA 1
ATOM 1718 C C . ARG A 1 223 ? -5.008 -3.586 26.066 1.00 93.50 223 ARG A C 1
ATOM 1720 O O . ARG A 1 223 ? -4.551 -4.490 26.757 1.00 93.50 223 ARG A O 1
ATOM 1727 N N . GLY A 1 224 ? -4.421 -2.392 25.984 1.00 94.06 224 GLY A N 1
ATOM 1728 C CA . GLY A 1 224 ? -3.209 -2.032 26.730 1.00 94.06 224 GLY A CA 1
ATOM 1729 C C . GLY A 1 224 ? -1.912 -2.658 26.206 1.00 94.06 224 GLY A C 1
ATOM 1730 O O . GLY A 1 224 ? -0.851 -2.371 26.747 1.00 94.06 224 GLY A O 1
ATOM 1731 N N . THR A 1 225 ? -1.961 -3.475 25.149 1.00 95.50 225 THR A N 1
ATOM 1732 C CA . THR A 1 225 ? -0.763 -4.068 24.541 1.00 95.50 225 THR A CA 1
ATOM 1733 C C . THR A 1 225 ? -0.296 -3.214 23.361 1.00 95.50 225 THR A C 1
ATOM 1735 O O . THR A 1 225 ? -1.085 -3.011 22.435 1.00 95.50 225 THR A O 1
ATOM 1738 N N . PRO A 1 226 ? 0.955 -2.723 23.351 1.00 94.75 226 PRO A N 1
ATOM 1739 C CA . PRO A 1 226 ? 1.512 -1.998 22.214 1.00 94.75 226 PRO A CA 1
ATOM 1740 C C . PRO A 1 226 ? 1.664 -2.931 21.018 1.00 94.75 226 PRO A C 1
ATOM 1742 O O . PRO A 1 226 ? 2.213 -4.026 21.135 1.00 94.75 226 PRO A O 1
ATOM 1745 N N . VAL A 1 227 ? 1.161 -2.496 19.865 1.00 94.25 227 VAL A N 1
ATOM 1746 C CA . VAL A 1 227 ? 1.143 -3.300 18.642 1.00 94.25 227 VAL A CA 1
ATOM 1747 C C . VAL A 1 227 ? 2.138 -2.741 17.625 1.00 94.25 227 VAL A C 1
ATOM 1749 O O . VAL A 1 227 ? 1.857 -1.698 17.022 1.00 94.25 227 VAL A O 1
ATOM 1752 N N . PRO A 1 228 ? 3.259 -3.440 17.369 1.00 93.50 228 PRO A N 1
ATOM 1753 C CA . PRO A 1 228 ? 4.208 -3.071 16.327 1.00 93.50 228 PRO A CA 1
ATOM 1754 C C . PRO A 1 228 ? 3.555 -3.010 14.951 1.00 93.50 228 PRO A C 1
ATOM 1756 O O . PRO A 1 228 ? 2.646 -3.789 14.633 1.00 93.50 228 PRO A O 1
ATOM 1759 N N . ALA A 1 229 ? 4.057 -2.113 14.108 1.00 90.25 229 ALA A N 1
ATOM 1760 C CA . ALA A 1 229 ? 3.516 -1.873 12.789 1.00 90.25 229 ALA A CA 1
ATOM 1761 C C . ALA A 1 229 ? 3.480 -3.153 11.960 1.00 90.25 229 ALA A C 1
ATOM 1763 O O . ALA A 1 229 ? 2.457 -3.383 11.322 1.00 90.25 229 ALA A O 1
ATOM 1764 N N . LYS A 1 230 ? 4.491 -4.037 12.043 1.00 89.50 230 LYS A N 1
ATOM 1765 C CA . LYS A 1 230 ? 4.557 -5.310 11.299 1.00 89.50 230 LYS A CA 1
ATOM 1766 C C . LYS A 1 230 ? 3.252 -6.135 11.350 1.00 89.50 230 LYS A C 1
ATOM 1768 O O . LYS A 1 230 ? 2.902 -6.772 10.359 1.00 89.50 230 LYS A O 1
ATOM 1773 N N . TYR A 1 231 ? 2.488 -6.038 12.444 1.00 93.06 231 TYR A N 1
ATOM 1774 C CA . TYR A 1 231 ? 1.223 -6.753 12.667 1.00 93.06 231 TYR A CA 1
ATOM 1775 C C . TYR A 1 231 ? -0.044 -5.974 12.271 1.00 93.06 231 TYR A C 1
ATOM 1777 O O . TYR A 1 231 ? -1.145 -6.530 12.249 1.00 93.06 231 TYR A O 1
ATOM 1785 N N . TRP A 1 232 ? 0.064 -4.686 11.937 1.00 91.31 232 TRP A N 1
ATOM 1786 C CA . TRP A 1 232 ? -1.090 -3.823 11.674 1.00 91.31 232 TRP A CA 1
ATOM 1787 C C . TRP A 1 232 ? -1.946 -4.317 10.517 1.00 91.31 232 TRP A C 1
ATOM 1789 O O . TRP A 1 232 ? -3.171 -4.263 10.591 1.00 91.31 232 TRP A O 1
ATOM 1799 N N . LYS A 1 233 ? -1.337 -4.821 9.442 1.00 89.50 233 LYS A N 1
ATOM 1800 C CA . LYS A 1 233 ? -2.113 -5.352 8.318 1.00 89.50 233 LYS A CA 1
ATOM 1801 C C . LYS A 1 233 ? -3.053 -6.468 8.779 1.00 89.50 233 LYS A C 1
ATOM 1803 O O . LYS A 1 233 ? -4.226 -6.462 8.407 1.00 89.50 233 LYS A O 1
ATOM 1808 N N . ASP A 1 234 ? -2.555 -7.395 9.587 1.00 91.62 234 ASP A N 1
ATOM 1809 C CA . ASP A 1 234 ? -3.322 -8.561 10.014 1.00 91.62 234 ASP A CA 1
ATOM 1810 C C . ASP A 1 234 ? -4.425 -8.160 10.991 1.00 91.62 234 ASP A C 1
ATOM 1812 O O . ASP A 1 234 ? -5.558 -8.610 10.841 1.00 91.62 234 ASP A O 1
ATOM 1816 N N . ILE A 1 235 ? -4.139 -7.215 11.886 1.00 92.56 235 ILE A N 1
ATOM 1817 C CA . ILE A 1 235 ? -5.085 -6.708 12.884 1.00 92.56 235 ILE A CA 1
ATOM 1818 C C . ILE A 1 235 ? -6.160 -5.814 12.247 1.00 92.56 235 ILE A C 1
ATOM 1820 O O . ILE A 1 235 ? -7.351 -6.125 12.289 1.00 92.56 235 ILE A O 1
ATOM 1824 N N . TYR A 1 236 ? -5.765 -4.729 11.576 1.00 89.62 236 TYR A N 1
ATOM 1825 C CA . TYR A 1 236 ? -6.701 -3.742 11.020 1.00 89.62 236 TYR A CA 1
ATOM 1826 C C . TYR A 1 236 ? -7.452 -4.250 9.778 1.00 89.62 236 TYR A C 1
ATOM 1828 O O . TYR A 1 236 ? -8.440 -3.636 9.361 1.00 89.62 236 TYR A O 1
ATOM 1836 N N . SER A 1 237 ? -7.025 -5.363 9.166 1.00 90.25 237 SER A N 1
ATOM 1837 C CA . SER A 1 237 ? -7.820 -6.023 8.121 1.00 90.25 237 SER A CA 1
ATOM 1838 C C . SER A 1 237 ? -9.093 -6.667 8.668 1.00 90.25 237 SER A C 1
ATOM 1840 O O . SER A 1 237 ? -10.091 -6.699 7.947 1.00 90.25 237 SER A O 1
ATOM 1842 N N . LYS A 1 238 ? -9.093 -7.107 9.935 1.00 91.25 238 LYS A N 1
ATOM 1843 C CA . LYS A 1 238 ? -10.271 -7.698 10.590 1.00 91.25 238 LYS A CA 1
ATOM 1844 C C . LYS A 1 238 ? -11.353 -6.666 10.874 1.00 91.25 238 LYS A C 1
ATOM 1846 O O . LYS A 1 238 ? -12.524 -6.952 10.675 1.00 91.25 238 LYS A O 1
ATOM 1851 N N . GLY A 1 239 ? -10.961 -5.435 11.200 1.00 83.94 239 GLY A N 1
ATOM 1852 C CA . GLY A 1 239 ? -11.900 -4.319 11.341 1.00 83.94 239 GLY A CA 1
ATOM 1853 C C . GLY A 1 239 ? -12.474 -3.793 10.018 1.00 83.94 239 GLY A C 1
ATOM 1854 O O . GLY A 1 239 ? -13.170 -2.790 10.018 1.00 83.94 239 GLY A O 1
ATOM 1855 N N . GLY A 1 240 ? -12.141 -4.378 8.858 1.00 80.75 240 GLY A N 1
ATOM 1856 C CA . GLY A 1 240 ? -12.617 -3.913 7.543 1.00 80.75 240 GLY A CA 1
ATOM 1857 C C . GLY A 1 240 ? -12.021 -2.577 7.072 1.00 80.75 240 GLY A C 1
ATOM 1858 O O . GLY A 1 240 ? -12.153 -2.204 5.905 1.00 80.75 240 GLY A O 1
ATOM 1859 N N . HIS A 1 241 ? -11.298 -1.874 7.939 1.00 71.44 241 HIS A N 1
ATOM 1860 C CA . HIS A 1 241 ? -10.825 -0.524 7.671 1.00 71.44 241 HIS A CA 1
ATOM 1861 C C . HIS A 1 241 ? -9.495 -0.463 6.902 1.00 71.44 241 HIS A C 1
ATOM 1863 O O . HIS A 1 241 ? -9.185 0.557 6.285 1.00 71.44 241 HIS A O 1
ATOM 1869 N N . TRP A 1 242 ? -8.728 -1.562 6.849 1.00 80.88 242 TRP A N 1
ATOM 1870 C CA . TRP A 1 242 ? -7.443 -1.613 6.133 1.00 80.88 242 TRP A CA 1
ATOM 1871 C C . TRP A 1 242 ? -7.526 -1.139 4.677 1.00 80.88 242 TRP A C 1
ATOM 1873 O O . TRP A 1 242 ? -6.597 -0.524 4.157 1.00 80.88 242 TRP A O 1
ATOM 1883 N N . LYS A 1 243 ? -8.632 -1.431 3.984 1.00 66.44 243 LYS A N 1
ATOM 1884 C CA . LYS A 1 243 ? -8.737 -1.201 2.539 1.00 66.44 243 LYS A CA 1
ATOM 1885 C C . LYS A 1 243 ? -8.798 0.284 2.158 1.00 66.44 243 LYS A C 1
ATOM 1887 O O . LYS A 1 243 ? -8.381 0.589 1.042 1.00 66.44 243 LYS A O 1
ATOM 1892 N N . SER A 1 244 ? -9.259 1.166 3.049 1.00 56.81 244 SER A N 1
ATOM 1893 C CA . SER A 1 244 ? -9.570 2.577 2.763 1.00 56.81 244 SER A CA 1
ATOM 1894 C C . SER A 1 244 ? -8.669 3.594 3.474 1.00 56.81 244 SER A C 1
ATOM 1896 O O . SER A 1 244 ? -8.882 4.797 3.333 1.00 56.81 244 SER A O 1
ATOM 1898 N N . SER A 1 245 ? -7.658 3.158 4.228 1.00 63.50 245 SER A N 1
ATOM 1899 C CA . SER A 1 245 ? -6.893 4.064 5.086 1.00 63.50 245 SER A CA 1
ATOM 1900 C C . SER A 1 245 ? -5.634 4.632 4.429 1.00 63.50 245 SER A C 1
ATOM 1902 O O . SER A 1 245 ? -4.908 3.956 3.696 1.00 63.50 245 SER A O 1
ATOM 1904 N N . ALA A 1 246 ? -5.314 5.881 4.783 1.00 67.25 246 ALA A N 1
ATOM 1905 C CA . ALA A 1 246 ? -4.001 6.482 4.541 1.00 67.25 246 ALA A CA 1
ATOM 1906 C C . ALA A 1 246 ? -2.862 5.600 5.088 1.00 67.25 246 ALA A C 1
ATOM 1908 O O . ALA A 1 246 ? -1.776 5.568 4.511 1.00 67.25 246 ALA A O 1
ATOM 1909 N N . VAL A 1 247 ? -3.147 4.823 6.140 1.00 63.84 247 VAL A N 1
ATOM 1910 C CA . VAL A 1 247 ? -2.238 3.845 6.742 1.00 63.84 247 VAL A CA 1
ATOM 1911 C C . VAL A 1 247 ? -1.862 2.735 5.771 1.00 63.84 247 VAL A C 1
ATOM 1913 O O . VAL A 1 247 ? -0.695 2.399 5.721 1.00 63.84 247 VAL A O 1
ATOM 1916 N N . ARG A 1 248 ? -2.760 2.212 4.927 1.00 71.31 248 ARG A N 1
ATOM 1917 C CA . ARG A 1 248 ? -2.375 1.220 3.903 1.00 71.31 248 ARG A CA 1
ATOM 1918 C C . ARG A 1 248 ? -1.425 1.802 2.854 1.00 71.31 248 ARG A C 1
ATOM 1920 O O . ARG A 1 248 ? -0.507 1.122 2.395 1.00 71.31 248 ARG A O 1
ATOM 1927 N N . THR A 1 249 ? -1.642 3.051 2.451 1.00 70.25 249 THR A N 1
ATOM 1928 C CA . THR A 1 249 ? -0.750 3.740 1.507 1.00 70.25 249 THR A CA 1
ATOM 1929 C C . THR A 1 249 ? 0.613 4.003 2.141 1.00 70.25 249 THR A C 1
ATOM 1931 O O . THR A 1 249 ? 1.633 3.738 1.510 1.00 70.25 249 THR A O 1
ATOM 1934 N N . LEU A 1 250 ? 0.634 4.480 3.389 1.00 67.31 250 LEU A N 1
ATOM 1935 C CA . LEU A 1 250 ? 1.856 4.663 4.175 1.00 67.31 250 LEU A CA 1
ATOM 1936 C C . LEU A 1 250 ? 2.571 3.335 4.401 1.00 67.31 250 LEU A C 1
ATOM 1938 O O . LEU A 1 250 ? 3.747 3.235 4.106 1.00 67.31 250 LEU A O 1
ATOM 1942 N N . TRP A 1 251 ? 1.844 2.295 4.787 1.00 68.44 251 TRP A N 1
ATOM 1943 C CA . TRP A 1 251 ? 2.335 0.936 4.950 1.00 68.44 251 TRP A CA 1
ATOM 1944 C C . TRP A 1 251 ? 3.023 0.407 3.705 1.00 68.44 251 TRP A C 1
ATOM 1946 O O . TRP A 1 251 ? 4.112 -0.139 3.786 1.00 68.44 251 TRP A O 1
ATOM 1956 N N . ASN A 1 252 ? 2.400 0.555 2.536 1.00 70.44 252 ASN A N 1
ATOM 1957 C CA . ASN A 1 252 ? 3.023 0.121 1.293 1.00 70.44 252 ASN A CA 1
ATOM 1958 C C . ASN A 1 252 ? 4.281 0.940 0.992 1.00 70.44 252 ASN A C 1
ATOM 1960 O O . ASN A 1 252 ? 5.245 0.369 0.500 1.00 70.44 252 ASN A O 1
ATOM 1964 N N . LYS A 1 253 ? 4.308 2.239 1.324 1.00 67.31 253 LYS A N 1
ATOM 1965 C CA . LYS A 1 253 ? 5.536 3.042 1.243 1.00 67.31 253 LYS A CA 1
ATOM 1966 C C . LYS A 1 253 ? 6.601 2.536 2.220 1.00 67.31 253 LYS A C 1
ATOM 1968 O O . LYS A 1 253 ? 7.728 2.346 1.794 1.00 67.31 253 LYS A O 1
ATOM 1973 N N . TRP A 1 254 ? 6.246 2.237 3.471 1.00 68.19 254 TRP A N 1
ATOM 1974 C CA . TRP A 1 254 ? 7.156 1.698 4.493 1.00 68.19 254 TRP A CA 1
ATOM 1975 C C . TRP A 1 254 ? 7.711 0.352 4.087 1.00 68.19 254 TRP A C 1
ATOM 1977 O O . TRP A 1 254 ? 8.914 0.156 4.104 1.00 68.19 254 TRP A O 1
ATOM 1987 N N . LYS A 1 255 ? 6.833 -0.550 3.651 1.00 64.38 255 LYS A N 1
ATOM 1988 C CA . LYS A 1 255 ? 7.198 -1.871 3.168 1.00 64.38 255 LYS A CA 1
ATOM 1989 C C . LYS A 1 255 ? 8.121 -1.767 1.965 1.00 64.38 255 LYS A C 1
ATOM 1991 O O . LYS A 1 255 ? 9.020 -2.577 1.853 1.00 64.38 255 LYS A O 1
ATOM 1996 N N . VAL A 1 256 ? 7.908 -0.799 1.076 1.00 61.91 256 VAL A N 1
ATOM 1997 C CA . VAL A 1 256 ? 8.812 -0.543 -0.047 1.00 61.91 256 VAL A CA 1
ATOM 1998 C C . VAL A 1 256 ? 10.148 0.015 0.444 1.00 61.91 256 VAL A C 1
ATOM 2000 O O . VAL A 1 256 ? 11.162 -0.497 0.005 1.00 61.91 256 VAL A O 1
ATOM 2003 N N . CYS A 1 257 ? 10.184 0.967 1.381 1.00 60.12 257 CYS A N 1
ATOM 2004 C CA . CYS A 1 257 ? 11.441 1.451 1.967 1.00 60.12 257 CYS A CA 1
ATOM 2005 C C . CYS A 1 257 ? 12.217 0.326 2.677 1.00 60.12 257 CYS A C 1
ATOM 2007 O O . CYS A 1 257 ? 13.406 0.169 2.441 1.00 60.12 257 CYS A O 1
ATOM 2009 N N . PHE A 1 258 ? 11.531 -0.498 3.474 1.00 58.34 258 PHE A N 1
ATOM 2010 C CA . PHE A 1 258 ? 12.110 -1.626 4.207 1.00 58.34 258 PHE A CA 1
ATOM 2011 C C . PHE A 1 258 ? 12.545 -2.758 3.267 1.00 58.34 258 PHE A C 1
ATOM 2013 O O . PHE A 1 258 ? 13.651 -3.264 3.376 1.00 58.34 258 PHE A O 1
ATOM 2020 N N . LEU A 1 259 ? 11.711 -3.122 2.282 1.00 55.91 259 LEU A N 1
ATOM 2021 C CA . LEU A 1 259 ? 12.078 -4.104 1.258 1.00 55.91 259 LEU A CA 1
ATOM 2022 C C . LEU A 1 259 ? 13.185 -3.602 0.343 1.00 55.91 259 LEU A C 1
ATOM 2024 O O . LEU A 1 259 ? 13.872 -4.426 -0.234 1.00 55.91 259 LEU A O 1
ATOM 2028 N N . LEU A 1 260 ? 13.338 -2.297 0.134 1.00 50.56 260 LEU A N 1
ATOM 2029 C CA . LEU A 1 260 ? 14.438 -1.776 -0.671 1.00 50.56 260 LEU A CA 1
ATOM 2030 C C . LEU A 1 260 ? 15.757 -1.810 0.079 1.00 50.56 260 LEU A C 1
ATOM 2032 O O . LEU A 1 260 ? 16.764 -2.094 -0.554 1.00 50.56 260 LEU A O 1
ATOM 2036 N N . ASP A 1 261 ? 15.724 -1.671 1.399 1.00 49.97 261 ASP A N 1
ATOM 2037 C CA . ASP A 1 261 ? 16.852 -2.021 2.260 1.00 49.97 261 ASP A CA 1
ATOM 2038 C C . ASP A 1 261 ? 17.163 -3.532 2.165 1.00 49.97 261 ASP A C 1
ATOM 2040 O O . ASP A 1 261 ? 18.300 -3.932 1.943 1.00 49.97 261 ASP A O 1
ATOM 2044 N N . SER A 1 262 ? 16.128 -4.387 2.162 1.00 43.56 262 SER A N 1
ATOM 2045 C CA . SER A 1 262 ? 16.273 -5.844 1.969 1.00 43.56 262 SER A CA 1
ATOM 2046 C C . SER A 1 262 ? 16.742 -6.263 0.565 1.00 43.56 262 SER A C 1
ATOM 2048 O O . SER A 1 262 ? 17.399 -7.281 0.404 1.00 43.56 262 SER A O 1
ATOM 2050 N N . ILE A 1 263 ? 16.374 -5.518 -0.480 1.00 42.53 263 ILE A N 1
ATOM 2051 C CA . ILE A 1 263 ? 16.689 -5.830 -1.886 1.00 42.53 263 ILE A CA 1
ATOM 2052 C C . ILE A 1 263 ? 18.099 -5.361 -2.257 1.00 42.53 263 ILE A C 1
ATOM 2054 O O . ILE A 1 263 ? 18.672 -5.883 -3.214 1.00 42.53 263 ILE A O 1
ATOM 2058 N N . LEU A 1 264 ? 18.657 -4.401 -1.520 1.00 50.03 264 LEU A N 1
ATOM 2059 C CA . LEU A 1 264 ? 20.052 -3.993 -1.657 1.00 50.03 264 LEU A CA 1
ATOM 2060 C C . LEU A 1 264 ? 21.025 -4.949 -0.936 1.00 50.03 264 LEU A C 1
ATOM 2062 O O . LEU A 1 264 ? 22.230 -4.796 -1.101 1.00 50.03 264 LEU A O 1
ATOM 2066 N N . GLY A 1 265 ? 20.517 -5.970 -0.228 1.00 43.50 265 GLY A N 1
ATOM 2067 C CA . GLY A 1 265 ? 21.292 -7.056 0.382 1.00 43.50 265 GLY A CA 1
ATOM 2068 C C . GLY A 1 265 ? 20.789 -8.450 -0.021 1.00 43.50 265 GLY A C 1
ATOM 2069 O O . GLY A 1 265 ? 20.073 -9.087 0.736 1.00 43.50 265 GLY A O 1
ATOM 2070 N N . GLU A 1 266 ? 21.142 -8.880 -1.236 1.00 49.88 266 GLU A N 1
ATOM 2071 C CA . GLU A 1 266 ? 21.314 -10.246 -1.799 1.00 49.88 266 GLU A CA 1
ATOM 2072 C C . GLU A 1 266 ? 20.623 -11.532 -1.247 1.00 49.88 266 GLU A C 1
ATOM 2074 O O . GLU A 1 266 ? 20.969 -12.610 -1.724 1.00 49.88 266 GLU A O 1
ATOM 2079 N N . SER A 1 267 ? 19.622 -11.527 -0.357 1.00 40.88 267 SER A N 1
ATOM 2080 C CA . SER A 1 267 ? 19.034 -12.782 0.171 1.00 40.88 267 SER A CA 1
ATOM 2081 C C . SER A 1 267 ? 17.524 -12.938 -0.059 1.00 40.88 267 SER A C 1
ATOM 2083 O O . SER A 1 267 ? 16.727 -12.053 0.251 1.00 40.88 267 SER A O 1
ATOM 2085 N N . ASP A 1 268 ? 17.126 -14.112 -0.574 1.00 42.97 268 ASP A N 1
ATOM 2086 C CA . ASP A 1 268 ? 15.735 -14.539 -0.821 1.00 42.97 268 ASP A CA 1
ATOM 2087 C C . ASP A 1 268 ? 15.043 -15.113 0.457 1.00 42.97 268 ASP A C 1
ATOM 2089 O O . ASP A 1 268 ? 13.896 -15.560 0.378 1.00 42.97 268 ASP A O 1
ATOM 2093 N N . ASP A 1 269 ? 15.682 -15.066 1.642 1.00 44.75 269 ASP A N 1
ATOM 2094 C CA . ASP A 1 269 ? 15.110 -15.506 2.934 1.00 44.75 269 ASP A CA 1
ATOM 2095 C C . ASP A 1 269 ? 15.100 -14.371 3.995 1.00 44.75 269 ASP A C 1
ATOM 2097 O O . ASP A 1 269 ? 16.166 -13.935 4.446 1.00 44.75 269 ASP A O 1
ATOM 2101 N N . PRO A 1 270 ? 13.916 -13.905 4.458 1.00 40.62 270 PRO A N 1
ATOM 2102 C CA . PRO A 1 270 ? 13.793 -12.869 5.487 1.00 40.62 270 PRO A CA 1
ATOM 2103 C C . PRO A 1 270 ? 14.522 -13.179 6.804 1.00 40.62 270 PRO A C 1
ATOM 2105 O O . PRO A 1 270 ? 14.887 -12.245 7.511 1.00 40.62 270 PRO A O 1
ATOM 2108 N N . LYS A 1 271 ? 14.737 -14.457 7.159 1.00 39.56 271 LYS A N 1
ATOM 2109 C CA . LYS A 1 271 ? 15.466 -14.841 8.385 1.00 39.56 271 LYS A CA 1
ATOM 2110 C C . LYS A 1 271 ? 16.976 -14.643 8.254 1.00 39.56 271 LYS A C 1
ATOM 2112 O O . LYS A 1 271 ? 17.583 -14.065 9.149 1.00 39.56 271 LYS A O 1
ATOM 2117 N N . VAL A 1 272 ? 17.555 -15.050 7.124 1.00 39.84 272 VAL A N 1
ATOM 2118 C CA . VAL A 1 272 ? 18.980 -14.837 6.804 1.00 39.84 272 VAL A CA 1
ATOM 2119 C C . VAL A 1 272 ? 19.291 -13.343 6.716 1.00 39.84 272 VAL A C 1
ATOM 2121 O O . VAL A 1 272 ? 20.363 -12.909 7.115 1.00 39.84 272 VAL A O 1
ATOM 2124 N N . LEU A 1 273 ? 18.324 -12.542 6.263 1.00 39.78 273 LEU A N 1
ATOM 2125 C CA . LEU A 1 273 ? 18.430 -11.088 6.194 1.00 39.78 273 LEU A CA 1
ATOM 2126 C C . LEU A 1 273 ? 18.506 -10.428 7.585 1.00 39.78 273 LEU A C 1
ATOM 2128 O O . LEU A 1 273 ? 19.345 -9.562 7.805 1.00 39.78 273 LEU A O 1
ATOM 2132 N N . PHE A 1 274 ? 17.682 -10.861 8.546 1.00 41.94 274 PHE A N 1
ATOM 2133 C CA . PHE A 1 274 ? 17.757 -10.371 9.931 1.00 41.94 274 PHE A CA 1
ATOM 2134 C C . PHE A 1 274 ? 19.054 -10.802 10.635 1.00 41.94 274 PHE A C 1
ATOM 2136 O O . PHE A 1 274 ? 19.622 -10.016 11.393 1.00 41.94 274 PHE A O 1
ATOM 2143 N N . ASP A 1 275 ? 19.558 -12.008 10.357 1.00 39.03 275 ASP A N 1
ATOM 2144 C CA . ASP A 1 275 ? 20.854 -12.468 10.871 1.00 39.03 275 ASP A CA 1
ATOM 2145 C C . ASP A 1 275 ? 22.054 -11.811 10.160 1.00 39.03 275 ASP A C 1
ATOM 2147 O O . ASP A 1 275 ? 23.104 -11.670 10.780 1.00 39.03 275 ASP A O 1
ATOM 2151 N N . ALA A 1 276 ? 21.902 -11.332 8.917 1.00 36.66 276 ALA A N 1
ATOM 2152 C CA . ALA A 1 276 ? 22.904 -10.548 8.182 1.00 36.66 276 ALA A CA 1
ATOM 2153 C C . ALA A 1 276 ? 22.893 -9.049 8.535 1.00 36.66 276 ALA A C 1
ATOM 2155 O O . ALA A 1 276 ? 23.905 -8.375 8.379 1.00 36.66 276 ALA A O 1
ATOM 2156 N N . MET A 1 277 ? 21.783 -8.520 9.058 1.00 34.12 277 MET A N 1
ATOM 2157 C CA . MET A 1 277 ? 21.721 -7.175 9.652 1.00 34.12 277 MET A CA 1
ATOM 2158 C C . MET A 1 277 ? 22.300 -7.128 11.073 1.00 34.12 277 MET A C 1
ATOM 2160 O O . MET A 1 277 ? 22.560 -6.052 11.602 1.00 34.12 277 MET A O 1
ATOM 2164 N N . ARG A 1 278 ? 22.503 -8.287 11.707 1.00 38.88 278 ARG A N 1
ATOM 2165 C CA . ARG A 1 278 ? 23.057 -8.400 13.060 1.00 38.88 278 ARG A CA 1
ATOM 2166 C C . ARG A 1 278 ? 24.558 -8.059 13.173 1.00 38.88 278 ARG A C 1
ATOM 2168 O O . ARG A 1 278 ? 24.921 -7.568 14.238 1.00 38.88 278 ARG A O 1
ATOM 2175 N N . PRO A 1 279 ? 25.429 -8.280 12.160 1.00 35.44 279 PRO A N 1
ATOM 2176 C CA . PRO A 1 279 ? 26.860 -8.003 12.274 1.00 35.44 279 PRO A CA 1
ATOM 2177 C C . PRO A 1 279 ? 27.340 -6.784 11.470 1.00 35.44 279 PRO A C 1
ATOM 2179 O O . PRO A 1 279 ? 28.517 -6.455 11.569 1.00 35.44 279 PRO A O 1
ATOM 2182 N N . PHE A 1 280 ? 26.500 -6.121 10.666 1.00 36.69 280 PHE A N 1
ATOM 2183 C CA . PHE A 1 280 ? 26.947 -4.977 9.869 1.00 36.69 280 PHE A CA 1
ATOM 2184 C C . PHE A 1 280 ? 26.615 -3.652 10.548 1.00 36.69 280 PHE A C 1
ATOM 2186 O O . PHE A 1 280 ? 25.449 -3.294 10.711 1.00 36.69 280 PHE A O 1
ATOM 2193 N N . ASP A 1 281 ? 27.673 -2.903 10.861 1.00 41.62 281 ASP A N 1
ATOM 2194 C CA . ASP A 1 281 ? 27.665 -1.459 11.081 1.00 41.62 281 ASP A CA 1
ATOM 2195 C C . ASP A 1 281 ? 27.086 -0.754 9.843 1.00 41.62 281 ASP A C 1
ATOM 2197 O O . ASP A 1 281 ? 27.799 -0.265 8.963 1.00 41.62 281 ASP A O 1
ATOM 2201 N N . PHE A 1 282 ? 25.762 -0.738 9.727 1.00 44.69 282 PHE A N 1
ATOM 2202 C CA . PHE A 1 282 ? 25.066 0.021 8.704 1.00 44.69 282 PHE A CA 1
ATOM 2203 C C . PHE A 1 282 ? 25.295 1.508 8.983 1.00 44.69 282 PHE A C 1
ATOM 2205 O O . PHE A 1 282 ? 24.636 2.086 9.846 1.00 44.69 282 PHE A O 1
ATOM 2212 N N . ASN A 1 283 ? 26.248 2.125 8.274 1.00 49.59 283 ASN A N 1
ATOM 2213 C CA . ASN A 1 283 ? 26.443 3.571 8.297 1.00 49.59 283 ASN A CA 1
ATOM 2214 C C . ASN A 1 283 ? 25.534 4.219 7.230 1.00 49.59 283 ASN A C 1
ATOM 2216 O O . ASN A 1 283 ? 25.831 4.112 6.033 1.00 49.59 283 ASN A O 1
ATOM 2220 N N . PRO A 1 284 ? 24.454 4.925 7.624 1.00 52.12 284 PRO A N 1
ATOM 2221 C CA . PRO A 1 284 ? 23.557 5.611 6.696 1.00 52.12 284 PRO A CA 1
ATOM 2222 C C . PRO A 1 284 ? 24.292 6.616 5.803 1.00 52.12 284 PRO A C 1
ATOM 2224 O O . PRO A 1 284 ? 23.857 6.870 4.681 1.00 52.12 284 PRO A O 1
ATOM 2227 N N . GLU A 1 285 ? 25.409 7.174 6.272 1.00 52.94 285 GLU A N 1
ATOM 2228 C CA . GLU A 1 285 ? 26.203 8.152 5.530 1.00 52.94 285 GLU A CA 1
ATOM 2229 C C . GLU A 1 285 ? 26.735 7.558 4.224 1.00 52.94 285 GLU A C 1
ATOM 2231 O O . GLU A 1 285 ? 26.575 8.180 3.179 1.00 52.94 285 GLU A O 1
ATOM 2236 N N . ASN A 1 286 ? 27.227 6.314 4.226 1.00 60.09 286 ASN A N 1
ATOM 2237 C CA . ASN A 1 286 ? 27.720 5.649 3.011 1.00 60.09 286 ASN A CA 1
ATOM 2238 C C . ASN A 1 286 ? 26.608 5.443 1.965 1.00 60.09 286 ASN A C 1
ATOM 2240 O O . ASN A 1 286 ? 26.823 5.590 0.756 1.00 60.09 286 ASN A O 1
ATOM 2244 N N . PHE A 1 287 ? 25.390 5.139 2.421 1.00 62.62 287 PHE A N 1
ATOM 2245 C CA . PHE A 1 287 ? 24.235 4.997 1.537 1.00 62.62 287 PHE A CA 1
ATOM 2246 C C . PHE A 1 287 ? 23.854 6.333 0.882 1.00 62.62 287 PHE A C 1
ATOM 2248 O O . PHE A 1 287 ? 23.633 6.390 -0.328 1.00 62.62 287 PHE A O 1
ATOM 2255 N N . TYR A 1 288 ? 23.820 7.429 1.644 1.00 63.22 288 TYR A N 1
ATOM 2256 C CA . TYR A 1 288 ? 23.514 8.746 1.081 1.00 63.22 288 TYR A CA 1
ATOM 2257 C C . TYR A 1 288 ? 24.659 9.296 0.217 1.00 63.22 288 TYR A C 1
ATOM 2259 O O . TYR A 1 288 ? 24.387 9.945 -0.796 1.00 63.22 288 TYR A O 1
ATOM 2267 N N . GLU A 1 289 ? 25.917 9.019 0.565 1.00 70.06 289 GLU A N 1
ATOM 2268 C CA . GLU A 1 289 ? 27.113 9.381 -0.211 1.00 70.06 289 GLU A CA 1
ATOM 2269 C C . GLU A 1 289 ? 27.101 8.771 -1.617 1.00 70.06 289 GLU A C 1
ATOM 2271 O O . GLU A 1 289 ? 27.383 9.465 -2.594 1.00 70.06 289 GLU A O 1
ATOM 2276 N N . SER A 1 290 ? 26.667 7.513 -1.748 1.00 68.44 290 SER A N 1
ATOM 2277 C CA . SER A 1 290 ? 26.529 6.850 -3.056 1.00 68.44 290 SER A CA 1
ATOM 2278 C C . SER A 1 290 ? 25.392 7.400 -3.934 1.00 68.44 290 SER A C 1
ATOM 2280 O O . SER A 1 290 ? 25.332 7.089 -5.121 1.00 68.44 290 SER A O 1
ATOM 2282 N N . HIS A 1 291 ? 24.520 8.259 -3.391 1.00 72.19 291 HIS A N 1
ATOM 2283 C CA . HIS A 1 291 ? 23.352 8.820 -4.081 1.00 72.19 291 HIS A CA 1
ATOM 2284 C C . HIS A 1 291 ? 23.381 10.353 -4.105 1.00 72.19 291 HIS A C 1
ATOM 2286 O O . HIS A 1 291 ? 22.407 11.043 -3.768 1.00 72.19 291 HIS A O 1
ATOM 2292 N N . LYS A 1 292 ? 24.528 10.889 -4.524 1.00 81.62 292 LYS A N 1
ATOM 2293 C CA . LYS A 1 292 ? 24.712 12.301 -4.858 1.00 81.62 292 LYS A CA 1
ATOM 2294 C C . LYS A 1 292 ? 24.337 12.562 -6.317 1.00 81.62 292 LYS A C 1
ATOM 2296 O O . LYS A 1 292 ? 24.515 11.723 -7.194 1.00 81.62 292 LYS A O 1
ATOM 2301 N N . ASN A 1 293 ? 23.778 13.735 -6.582 1.00 80.69 293 ASN A N 1
ATOM 2302 C CA . ASN A 1 293 ? 23.568 14.219 -7.939 1.00 80.69 293 ASN A CA 1
ATOM 2303 C C . ASN A 1 293 ? 24.917 14.572 -8.598 1.00 80.69 293 ASN A C 1
ATOM 2305 O O . ASN A 1 293 ? 25.969 14.566 -7.958 1.00 80.69 293 ASN A O 1
ATOM 2309 N N . SER A 1 294 ? 24.887 14.947 -9.877 1.00 83.31 294 SER A N 1
ATOM 2310 C CA . SER A 1 294 ? 26.082 15.377 -10.618 1.00 83.31 294 SER A CA 1
ATOM 2311 C C . SER A 1 294 ? 26.802 16.589 -10.007 1.00 83.31 294 SER A C 1
ATOM 2313 O O . SER A 1 294 ? 27.961 16.824 -10.327 1.00 83.31 294 SER A O 1
ATOM 2315 N N . SER A 1 295 ? 26.151 17.342 -9.113 1.00 86.19 295 SER A N 1
ATOM 2316 C CA . SER A 1 295 ? 26.758 18.447 -8.365 1.00 86.19 295 SER A CA 1
ATOM 2317 C C . SER A 1 295 ? 27.312 18.033 -6.992 1.00 86.19 295 SER A C 1
ATOM 2319 O O . SER A 1 295 ? 27.608 18.903 -6.178 1.00 86.19 295 SER A O 1
ATOM 2321 N N . GLY A 1 296 ? 27.400 16.733 -6.685 1.00 85.19 296 GLY A N 1
ATOM 2322 C CA . GLY A 1 296 ? 27.925 16.218 -5.412 1.00 85.19 296 GLY A CA 1
ATOM 2323 C C . GLY A 1 296 ? 27.005 16.425 -4.201 1.00 85.19 296 GLY A C 1
ATOM 2324 O O . GLY A 1 296 ? 27.406 16.177 -3.068 1.00 85.19 296 GLY A O 1
ATOM 2325 N N . SER A 1 297 ? 25.770 16.882 -4.413 1.00 83.56 297 SER A N 1
ATOM 2326 C CA . SER A 1 297 ? 24.763 17.073 -3.364 1.00 83.56 297 SER A CA 1
ATOM 2327 C C . SER A 1 297 ? 23.846 15.857 -3.275 1.00 83.56 297 SER A C 1
ATOM 2329 O O . SER A 1 297 ? 23.475 15.290 -4.300 1.00 83.56 297 SER A O 1
ATOM 2331 N N . HIS A 1 298 ? 23.428 15.461 -2.073 1.00 73.25 298 HIS A N 1
ATOM 2332 C CA . HIS A 1 298 ? 22.497 14.339 -1.916 1.00 73.25 298 HIS A CA 1
ATOM 2333 C C . HIS A 1 298 ? 21.183 14.582 -2.666 1.00 73.25 298 HIS A C 1
ATOM 2335 O O . HIS A 1 298 ? 20.675 15.707 -2.727 1.00 73.25 298 HIS A O 1
ATOM 2341 N N . LEU A 1 299 ? 20.610 13.514 -3.226 1.00 74.12 299 LEU A N 1
ATOM 2342 C CA . LEU A 1 299 ? 19.300 13.593 -3.862 1.00 74.12 299 LEU A CA 1
ATOM 2343 C C . LEU A 1 299 ? 18.247 14.085 -2.844 1.00 74.12 299 LEU A C 1
ATOM 2345 O O . LEU A 1 299 ? 18.108 13.509 -1.766 1.00 74.12 299 LEU A O 1
ATOM 2349 N N . PRO A 1 300 ? 17.468 15.135 -3.169 1.00 63.44 300 PRO A N 1
ATOM 2350 C CA . PRO A 1 300 ? 16.717 15.909 -2.174 1.00 63.44 300 PRO A CA 1
ATOM 2351 C C . PRO A 1 300 ? 15.500 15.182 -1.591 1.00 63.44 300 PRO A C 1
ATOM 2353 O O . PRO A 1 300 ? 14.906 15.651 -0.622 1.00 63.44 300 PRO A O 1
ATOM 2356 N N . THR A 1 301 ? 15.076 14.065 -2.187 1.00 68.94 301 THR A N 1
ATOM 2357 C CA . THR A 1 301 ? 13.923 13.298 -1.710 1.00 68.94 301 THR A CA 1
ATOM 2358 C C . THR A 1 301 ? 14.162 11.801 -1.851 1.00 68.94 301 THR A C 1
ATOM 2360 O O . THR A 1 301 ? 14.821 11.357 -2.792 1.00 68.94 301 THR A O 1
ATOM 2363 N N . ILE A 1 302 ? 13.531 11.010 -0.974 1.00 62.72 302 ILE A N 1
ATOM 2364 C CA . ILE A 1 302 ? 13.476 9.544 -1.110 1.00 62.72 302 ILE A CA 1
ATOM 2365 C C . ILE A 1 302 ? 12.975 9.161 -2.503 1.00 62.72 302 ILE A C 1
ATOM 2367 O O . ILE A 1 302 ? 13.536 8.271 -3.117 1.00 62.72 302 ILE A O 1
ATOM 2371 N N . CYS A 1 303 ? 11.976 9.859 -3.056 1.00 59.75 303 CYS A N 1
ATOM 2372 C CA . CYS A 1 303 ? 11.461 9.557 -4.397 1.00 59.75 303 CYS A CA 1
ATOM 2373 C C . CYS A 1 303 ? 12.541 9.657 -5.489 1.00 59.75 303 CYS A C 1
ATOM 2375 O O . CYS A 1 303 ? 12.516 8.879 -6.442 1.00 59.75 303 CYS A O 1
ATOM 2377 N N . ASN A 1 304 ? 13.505 10.567 -5.340 1.00 70.19 304 ASN A N 1
ATOM 2378 C CA . ASN A 1 304 ? 14.613 10.696 -6.282 1.00 70.19 304 ASN A CA 1
ATOM 2379 C C . ASN A 1 304 ? 15.628 9.561 -6.107 1.00 70.19 304 ASN A C 1
ATOM 2381 O O . ASN A 1 304 ? 16.040 8.979 -7.104 1.00 70.19 304 ASN A O 1
ATOM 2385 N N . ILE A 1 305 ? 15.964 9.195 -4.864 1.00 69.81 305 ILE A N 1
ATOM 2386 C CA . ILE A 1 305 ? 16.836 8.041 -4.566 1.00 69.81 305 ILE A CA 1
ATOM 2387 C C . ILE A 1 305 ? 16.217 6.755 -5.126 1.00 69.81 305 ILE A C 1
ATOM 2389 O O . ILE A 1 305 ? 16.865 5.989 -5.825 1.00 69.81 305 ILE A O 1
ATOM 2393 N N . MET A 1 306 ? 14.920 6.564 -4.902 1.00 67.38 306 MET A N 1
ATOM 2394 C CA . MET A 1 306 ? 14.135 5.447 -5.425 1.00 67.38 306 MET A CA 1
ATOM 2395 C C . MET A 1 306 ? 14.168 5.365 -6.951 1.00 67.38 306 MET A C 1
ATOM 2397 O O . MET A 1 306 ? 14.294 4.278 -7.509 1.00 67.38 306 MET A O 1
ATOM 2401 N N . SER A 1 307 ? 14.037 6.513 -7.620 1.00 73.94 307 SER A N 1
ATOM 2402 C CA . SER A 1 307 ? 14.075 6.584 -9.081 1.00 73.94 307 SER A CA 1
ATOM 2403 C C . SER A 1 307 ? 15.469 6.235 -9.602 1.00 73.94 307 SER A C 1
ATOM 2405 O O . SER A 1 307 ? 15.572 5.449 -10.538 1.00 73.94 307 SER A O 1
ATOM 2407 N N . ALA A 1 308 ? 16.523 6.726 -8.942 1.00 73.12 308 ALA A N 1
ATOM 2408 C CA . ALA A 1 308 ? 17.909 6.396 -9.269 1.00 73.12 308 ALA A CA 1
ATOM 2409 C C . ALA A 1 308 ? 18.207 4.899 -9.072 1.00 73.12 308 ALA A C 1
ATOM 2411 O O . ALA A 1 308 ? 18.744 4.259 -9.969 1.00 73.12 308 ALA A O 1
ATOM 2412 N N . LEU A 1 309 ? 17.776 4.304 -7.955 1.00 74.44 309 LEU A N 1
ATOM 2413 C CA . LEU A 1 309 ? 17.909 2.864 -7.704 1.00 74.44 309 LEU A CA 1
ATOM 2414 C C . LEU A 1 309 ? 17.137 2.024 -8.728 1.00 74.44 309 LEU A C 1
ATOM 2416 O O . LEU A 1 309 ? 17.612 0.984 -9.188 1.00 74.44 309 LEU A O 1
ATOM 2420 N N . GLN A 1 310 ? 15.931 2.460 -9.101 1.00 75.38 310 GLN A N 1
ATOM 2421 C CA . GLN A 1 310 ? 15.135 1.784 -10.121 1.00 75.38 310 GLN A CA 1
ATOM 2422 C C . GLN A 1 310 ? 15.810 1.855 -11.497 1.00 75.38 310 GLN A C 1
ATOM 2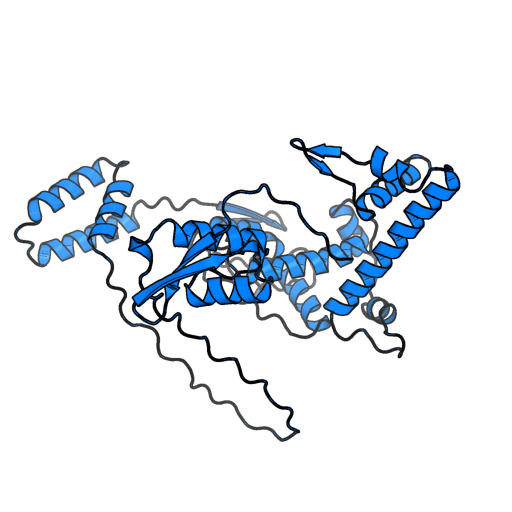424 O O . GLN A 1 310 ? 15.824 0.854 -12.215 1.00 75.38 310 GLN A O 1
ATOM 2429 N N . GLU A 1 311 ? 16.388 3.003 -11.847 1.00 81.12 311 GLU A N 1
ATOM 2430 C CA . GLU A 1 311 ? 17.151 3.199 -13.077 1.00 81.12 311 GLU A CA 1
ATOM 2431 C C . GLU A 1 311 ? 18.424 2.345 -13.092 1.00 81.12 311 GLU A C 1
ATOM 2433 O O . GLU A 1 311 ? 18.625 1.576 -14.031 1.00 81.12 311 GLU A O 1
ATOM 2438 N N . GLN A 1 312 ? 19.218 2.371 -12.020 1.00 80.12 312 GLN A N 1
ATOM 2439 C CA . GLN A 1 312 ? 20.412 1.538 -11.867 1.00 80.12 312 GLN A CA 1
ATOM 2440 C C . GLN A 1 312 ? 20.071 0.050 -12.003 1.00 80.12 312 GLN A C 1
ATOM 2442 O O . GLN A 1 312 ? 20.737 -0.687 -12.729 1.00 80.12 312 GLN A O 1
ATOM 2447 N N . ARG A 1 313 ? 18.988 -0.410 -11.368 1.00 76.50 313 ARG A N 1
ATOM 2448 C CA . ARG A 1 313 ? 18.536 -1.800 -11.499 1.00 76.50 313 ARG A CA 1
ATOM 2449 C C . ARG A 1 313 ? 18.068 -2.121 -12.915 1.00 76.50 313 ARG A C 1
ATOM 2451 O O . ARG A 1 313 ? 18.286 -3.235 -13.388 1.00 76.50 313 ARG A O 1
ATOM 2458 N N . SER A 1 314 ? 17.427 -1.170 -13.592 1.00 81.56 314 SER A N 1
ATOM 2459 C CA . SER A 1 314 ? 17.058 -1.310 -15.001 1.00 81.56 314 SER A CA 1
ATOM 2460 C C . SER A 1 314 ? 18.301 -1.480 -15.874 1.00 81.56 314 SER A C 1
ATOM 2462 O O . SER A 1 314 ? 18.338 -2.396 -16.690 1.00 81.56 314 SER A O 1
ATOM 2464 N N . GLN A 1 315 ? 19.340 -0.674 -15.647 1.00 87.00 315 GLN A N 1
ATOM 2465 C CA . GLN A 1 315 ? 20.626 -0.775 -16.340 1.00 87.00 315 GLN A CA 1
ATOM 2466 C C . GLN A 1 315 ? 21.325 -2.110 -16.048 1.00 87.00 315 GLN A C 1
ATOM 2468 O O . GLN A 1 315 ? 21.773 -2.779 -16.972 1.00 87.00 315 GLN A O 1
ATOM 2473 N N . GLN A 1 316 ? 21.350 -2.561 -14.791 1.00 84.44 316 GLN A N 1
ATOM 2474 C CA . GLN A 1 316 ? 21.898 -3.872 -14.424 1.00 84.44 316 GLN A CA 1
ATOM 2475 C C . GLN A 1 316 ? 21.123 -5.024 -15.071 1.00 84.44 316 GLN A C 1
ATOM 2477 O O . GLN A 1 316 ? 21.722 -5.985 -15.541 1.00 84.44 316 GLN A O 1
ATOM 2482 N N . ASN A 1 317 ? 19.789 -4.964 -15.094 1.00 84.19 317 ASN A N 1
ATOM 2483 C CA . ASN A 1 317 ? 18.978 -5.974 -15.773 1.00 84.19 317 ASN A CA 1
ATOM 2484 C C . ASN A 1 317 ? 19.252 -5.972 -17.281 1.00 84.19 317 ASN A C 1
ATOM 2486 O O . ASN A 1 317 ? 19.400 -7.045 -17.856 1.00 84.19 317 ASN A O 1
ATOM 2490 N N . ALA A 1 318 ? 19.376 -4.793 -17.894 1.00 87.44 318 ALA A N 1
ATOM 2491 C CA . ALA A 1 318 ? 19.733 -4.657 -19.301 1.00 87.44 318 ALA A CA 1
ATOM 2492 C C . ALA A 1 318 ? 21.129 -5.228 -19.592 1.00 87.44 318 ALA A C 1
ATOM 2494 O O . ALA A 1 318 ? 21.276 -5.982 -20.544 1.00 87.44 318 ALA A O 1
ATOM 2495 N N . ALA A 1 319 ? 22.127 -4.962 -18.744 1.00 88.31 319 ALA A N 1
ATOM 2496 C CA . ALA A 1 319 ? 23.475 -5.513 -18.884 1.00 88.31 319 ALA A CA 1
ATOM 2497 C C . ALA A 1 319 ? 23.495 -7.047 -18.773 1.00 88.31 319 ALA A C 1
ATOM 2499 O O . ALA A 1 319 ? 24.200 -7.716 -19.522 1.00 88.31 319 ALA A O 1
ATOM 2500 N N . VAL A 1 320 ? 22.692 -7.615 -17.866 1.00 86.25 320 VAL A N 1
ATOM 2501 C CA . VAL A 1 320 ? 22.536 -9.070 -17.716 1.00 86.25 320 VAL A CA 1
ATOM 2502 C C . VAL A 1 320 ? 21.903 -9.694 -18.963 1.00 86.25 320 VAL A C 1
ATOM 2504 O O . VAL A 1 320 ? 22.373 -10.733 -19.420 1.00 86.25 320 VAL A O 1
ATOM 2507 N N . ILE A 1 321 ? 20.864 -9.063 -19.517 1.00 85.50 321 ILE A N 1
ATOM 2508 C CA . ILE A 1 321 ? 20.215 -9.515 -20.758 1.00 85.50 321 ILE A CA 1
ATOM 2509 C C . ILE A 1 321 ? 21.189 -9.403 -21.933 1.00 85.50 321 ILE A C 1
ATOM 2511 O O . ILE A 1 321 ? 21.379 -10.370 -22.656 1.00 85.50 321 ILE A O 1
ATOM 2515 N N . TRP A 1 322 ? 21.875 -8.269 -22.066 1.00 88.69 322 TRP A N 1
ATOM 2516 C CA . TRP A 1 322 ? 22.847 -8.040 -23.132 1.00 88.69 322 TRP A CA 1
ATOM 2517 C C . TRP A 1 322 ? 23.997 -9.051 -23.097 1.00 88.69 322 TRP A C 1
ATOM 2519 O O . TRP A 1 322 ? 24.361 -9.609 -24.129 1.00 88.69 322 TRP A O 1
ATOM 2529 N N . LYS A 1 323 ? 24.537 -9.341 -21.904 1.00 87.81 323 LYS A N 1
ATOM 2530 C CA . LYS A 1 323 ? 25.570 -10.370 -21.735 1.00 87.81 323 LYS A CA 1
ATOM 2531 C C . LYS A 1 323 ? 25.067 -11.733 -22.214 1.00 87.81 323 LYS A C 1
ATOM 2533 O O . LYS A 1 323 ? 25.789 -12.424 -22.923 1.00 87.81 323 LYS A O 1
ATOM 2538 N N . PHE A 1 324 ? 23.833 -12.095 -21.873 1.00 84.88 324 PHE A N 1
ATOM 2539 C CA . PHE A 1 324 ? 23.233 -13.337 -22.346 1.00 84.88 324 PHE A CA 1
ATOM 2540 C C . PHE A 1 324 ? 23.091 -13.373 -23.872 1.00 84.88 324 PHE A C 1
ATOM 2542 O O . PHE A 1 324 ? 23.528 -14.337 -24.496 1.00 84.88 324 PHE A O 1
ATOM 2549 N N . ASP A 1 325 ? 22.542 -12.320 -24.479 1.00 86.06 325 ASP A N 1
ATOM 2550 C CA . ASP A 1 325 ? 22.381 -12.249 -25.935 1.00 86.06 325 ASP A CA 1
ATOM 2551 C C . ASP A 1 325 ? 23.741 -12.387 -26.642 1.00 86.06 325 ASP A C 1
ATOM 2553 O O . ASP A 1 325 ? 23.861 -13.113 -27.629 1.00 86.06 325 ASP A O 1
ATOM 2557 N N . SER A 1 326 ? 24.792 -11.776 -26.077 1.00 86.75 326 SER A N 1
ATOM 2558 C CA . SER A 1 326 ? 26.160 -11.874 -26.601 1.00 86.75 326 SER A CA 1
ATOM 2559 C C . SER A 1 326 ? 26.784 -13.268 -26.465 1.00 86.75 326 SER A C 1
ATOM 2561 O O . SER A 1 326 ? 27.523 -13.690 -27.349 1.00 86.75 326 SER A O 1
ATOM 2563 N N . GLU A 1 327 ? 26.493 -13.991 -25.381 1.00 88.56 327 GLU A N 1
ATOM 2564 C CA . GLU A 1 327 ? 27.106 -15.290 -25.075 1.00 88.56 327 GLU A CA 1
ATOM 2565 C C . GLU A 1 327 ? 26.445 -16.437 -25.850 1.00 88.56 327 GLU A C 1
ATOM 2567 O O . GLU A 1 327 ? 27.121 -17.369 -26.277 1.00 88.56 327 GLU A O 1
ATOM 2572 N N . TYR A 1 328 ? 25.132 -16.353 -26.073 1.00 84.06 328 TYR A N 1
ATOM 2573 C CA . TYR A 1 328 ? 24.354 -17.419 -26.711 1.00 84.06 328 TYR A CA 1
ATOM 2574 C C . TYR A 1 328 ? 23.989 -17.122 -28.171 1.00 84.06 328 TYR A C 1
ATOM 2576 O O . TYR A 1 328 ? 23.338 -17.946 -28.811 1.00 84.06 328 TYR A O 1
ATOM 2584 N N . GLY A 1 329 ? 24.405 -15.968 -28.711 1.00 85.94 329 GLY A N 1
ATOM 2585 C CA . GLY A 1 329 ? 24.162 -15.585 -30.106 1.00 85.94 329 GLY A CA 1
ATOM 2586 C C . GLY A 1 329 ? 22.677 -15.476 -30.463 1.00 85.94 329 GLY A C 1
ATOM 2587 O O . GLY A 1 329 ? 22.306 -15.647 -31.623 1.00 85.94 329 GLY A O 1
ATOM 2588 N N . CYS A 1 330 ? 21.819 -15.245 -29.468 1.00 77.19 330 CYS A N 1
ATOM 2589 C CA . CYS A 1 330 ? 20.380 -15.152 -29.667 1.00 77.19 330 CYS A CA 1
ATOM 2590 C C . CYS A 1 330 ? 20.014 -13.779 -30.240 1.00 77.19 330 CYS A C 1
ATOM 2592 O O . CYS A 1 330 ? 20.517 -12.752 -29.785 1.00 77.19 330 CYS A O 1
ATOM 2594 N N . ASP A 1 331 ? 19.081 -13.757 -31.193 1.00 80.06 331 ASP A N 1
ATOM 2595 C CA . ASP A 1 331 ? 18.369 -12.530 -31.557 1.00 80.06 331 ASP A CA 1
ATOM 2596 C C . ASP A 1 331 ? 17.706 -11.950 -30.282 1.00 80.06 331 ASP A C 1
ATOM 2598 O O . ASP A 1 331 ? 16.992 -12.697 -29.600 1.00 80.06 331 ASP A O 1
ATOM 2602 N N . PRO A 1 332 ? 17.914 -10.661 -29.931 1.00 68.00 332 PRO A N 1
ATOM 2603 C CA . PRO A 1 332 ? 17.343 -10.019 -28.738 1.00 68.00 332 PRO A CA 1
ATOM 2604 C C . PRO A 1 332 ? 15.818 -10.172 -28.563 1.00 68.00 332 PRO A C 1
ATOM 2606 O O . PRO A 1 332 ? 15.287 -9.977 -27.463 1.00 68.00 332 PRO A O 1
ATOM 2609 N N . GLY A 1 333 ? 15.086 -10.514 -29.629 1.00 74.94 333 GLY A N 1
ATOM 2610 C CA . GLY A 1 333 ? 13.662 -10.865 -29.567 1.00 74.94 333 GLY A CA 1
ATOM 2611 C C . GLY A 1 333 ? 13.384 -12.287 -29.062 1.00 74.94 333 GLY A C 1
ATOM 2612 O O . GLY A 1 333 ? 12.459 -12.498 -28.275 1.00 74.94 333 GLY A O 1
ATOM 2613 N N . LEU A 1 334 ? 14.231 -13.252 -29.426 1.00 79.81 334 LEU A N 1
ATOM 2614 C CA . LEU A 1 334 ? 13.982 -14.681 -29.225 1.00 79.81 334 LEU A CA 1
ATOM 2615 C C . LEU A 1 334 ? 13.870 -15.043 -27.740 1.00 79.81 334 LEU A C 1
ATOM 2617 O O . LEU A 1 334 ? 13.003 -15.817 -27.340 1.00 79.81 334 LEU A O 1
ATOM 2621 N N . LEU A 1 335 ? 14.713 -14.453 -26.889 1.00 76.94 335 LEU A N 1
ATOM 2622 C CA . LEU A 1 335 ? 14.680 -14.718 -25.451 1.00 76.94 335 LEU A CA 1
ATOM 2623 C C . LEU A 1 335 ? 13.369 -14.248 -24.810 1.00 76.94 335 LEU A C 1
ATOM 2625 O O . LEU A 1 335 ? 12.835 -14.902 -23.909 1.00 76.94 335 LEU A O 1
ATOM 2629 N N . ARG A 1 336 ? 12.845 -13.104 -25.262 1.00 79.75 336 ARG A N 1
ATOM 2630 C CA . ARG A 1 336 ? 11.575 -12.569 -24.763 1.00 79.75 336 ARG A CA 1
ATOM 2631 C C . ARG A 1 336 ? 10.421 -13.474 -25.165 1.00 79.75 336 ARG A C 1
ATOM 2633 O O . ARG A 1 336 ? 9.541 -13.683 -24.334 1.00 79.75 336 ARG A O 1
ATOM 2640 N N . ASP A 1 337 ? 10.475 -14.041 -26.364 1.00 82.12 337 ASP A N 1
ATOM 2641 C CA . ASP A 1 337 ? 9.465 -14.964 -26.878 1.00 82.12 337 ASP A CA 1
ATOM 2642 C C . ASP A 1 337 ? 9.510 -16.317 -26.160 1.00 82.12 337 ASP A C 1
ATOM 2644 O O . ASP A 1 337 ? 8.475 -16.819 -25.730 1.00 82.12 337 ASP A O 1
ATOM 2648 N N . VAL A 1 338 ? 10.706 -16.861 -25.910 1.00 81.25 338 VAL A N 1
ATOM 2649 C CA . VAL A 1 338 ? 10.894 -18.108 -25.141 1.00 81.25 338 VAL A CA 1
ATOM 2650 C C . VAL A 1 338 ? 10.398 -17.971 -23.698 1.00 81.25 338 VAL A C 1
ATOM 2652 O O . VAL A 1 338 ? 9.946 -18.941 -23.087 1.00 81.25 338 VAL A O 1
ATOM 2655 N N . LEU A 1 339 ? 10.499 -16.774 -23.119 1.00 82.31 339 LEU A N 1
ATOM 2656 C CA . LEU A 1 339 ? 10.063 -16.508 -21.747 1.00 82.31 339 LEU A CA 1
ATOM 2657 C C . LEU A 1 339 ? 8.633 -15.962 -21.656 1.00 82.31 339 LEU A C 1
ATOM 2659 O O . LEU A 1 339 ? 8.088 -15.902 -20.545 1.00 82.31 339 LEU A O 1
ATOM 2663 N N . ALA A 1 340 ? 8.025 -15.598 -22.788 1.00 84.56 340 ALA A N 1
ATOM 2664 C CA . ALA A 1 340 ? 6.632 -15.204 -22.847 1.00 84.56 340 ALA A CA 1
ATOM 2665 C C . ALA A 1 340 ? 5.742 -16.370 -22.406 1.00 84.56 340 ALA A C 1
ATOM 2667 O O . ALA A 1 340 ? 6.064 -17.545 -22.572 1.00 84.56 340 ALA A O 1
ATOM 2668 N N . TYR A 1 341 ? 4.604 -16.042 -21.806 1.00 86.06 341 TYR A N 1
ATOM 2669 C CA . TYR A 1 341 ? 3.632 -17.048 -21.404 1.00 86.06 341 TYR A CA 1
ATOM 2670 C C . TYR A 1 341 ? 2.226 -16.579 -21.734 1.00 86.06 341 TYR A C 1
ATOM 2672 O O . TYR A 1 341 ? 1.914 -15.386 -21.694 1.00 86.06 341 TYR A O 1
ATOM 2680 N N . GLU A 1 342 ? 1.365 -17.536 -22.049 1.00 88.94 342 GLU A N 1
ATOM 2681 C CA . GLU A 1 342 ? -0.045 -17.277 -22.270 1.00 88.94 342 GLU A CA 1
ATOM 2682 C C . GLU A 1 342 ? -0.815 -17.446 -20.958 1.00 88.94 342 GLU A C 1
ATOM 2684 O O . GLU A 1 342 ? -0.606 -18.391 -20.193 1.00 88.94 342 GLU A O 1
ATOM 2689 N N . LYS A 1 343 ? -1.719 -16.512 -20.665 1.00 87.56 343 LYS A N 1
ATOM 2690 C CA . LYS A 1 343 ? -2.628 -16.622 -19.526 1.00 87.56 343 LYS A CA 1
ATOM 2691 C C . LYS A 1 343 ? -4.004 -16.119 -19.927 1.00 87.56 343 LYS A C 1
ATOM 2693 O O . LYS A 1 343 ? -4.171 -14.943 -20.227 1.00 87.56 343 LYS A O 1
ATOM 2698 N N . LYS A 1 344 ? -5.002 -17.008 -19.868 1.00 89.75 344 LYS A N 1
ATOM 2699 C CA . LYS A 1 344 ? -6.402 -16.719 -20.235 1.00 89.75 344 LYS A CA 1
ATOM 2700 C C . LYS A 1 344 ? -6.555 -16.172 -21.669 1.00 89.75 344 LYS A C 1
ATOM 2702 O O . LYS A 1 344 ? -7.237 -15.169 -21.859 1.00 89.75 344 LYS A O 1
ATOM 2707 N N . GLY A 1 345 ? -5.898 -16.779 -22.659 1.00 88.31 345 GLY A N 1
ATOM 2708 C CA . GLY A 1 345 ? -6.006 -16.334 -24.057 1.00 88.31 345 GLY A CA 1
ATOM 2709 C C . GLY A 1 345 ? -5.204 -15.073 -24.394 1.00 88.31 345 GLY A C 1
ATOM 2710 O O . GLY A 1 345 ? -5.339 -14.534 -25.485 1.00 88.31 345 GLY A O 1
ATOM 2711 N N . SER A 1 346 ? -4.422 -14.536 -23.450 1.00 82.81 346 SER A N 1
ATOM 2712 C CA . SER A 1 346 ? -3.588 -13.348 -23.656 1.00 82.81 346 SER A CA 1
ATOM 2713 C C . SER A 1 346 ? -2.110 -13.713 -23.555 1.00 82.81 346 SER A C 1
ATOM 2715 O O . SER A 1 346 ? -1.691 -14.319 -22.565 1.00 82.81 346 SER A O 1
ATOM 2717 N N . HIS A 1 347 ? -1.320 -13.309 -24.552 1.00 81.06 347 HIS A N 1
ATOM 2718 C CA . HIS A 1 347 ? 0.138 -13.420 -24.527 1.00 81.06 347 HIS A CA 1
ATOM 2719 C C . HIS A 1 347 ? 0.749 -12.310 -23.669 1.00 81.06 347 HIS A C 1
ATOM 2721 O O . HIS A 1 347 ? 0.512 -11.123 -23.900 1.00 81.06 347 HIS A O 1
ATOM 2727 N N . TYR A 1 348 ? 1.564 -12.696 -22.688 1.00 82.50 348 TYR A N 1
ATOM 2728 C CA . TYR A 1 348 ? 2.304 -11.772 -21.838 1.00 82.50 348 TYR A CA 1
ATOM 2729 C C . TYR A 1 348 ? 3.796 -11.877 -22.128 1.00 82.50 348 TYR A C 1
ATOM 2731 O O . TYR A 1 348 ? 4.421 -12.903 -21.860 1.00 82.50 348 TYR A O 1
ATOM 2739 N N . CYS A 1 349 ? 4.380 -10.780 -22.608 1.00 77.81 349 CYS A N 1
ATOM 2740 C CA . CYS A 1 349 ? 5.827 -10.629 -22.657 1.00 77.81 349 CYS A CA 1
ATOM 2741 C C . CYS A 1 349 ? 6.368 -10.482 -21.229 1.00 77.81 349 CYS A C 1
ATOM 2743 O O . CYS A 1 349 ? 5.895 -9.655 -20.441 1.00 77.81 349 CYS A O 1
ATOM 2745 N N . THR A 1 350 ? 7.376 -11.277 -20.884 1.00 82.69 350 THR A N 1
ATOM 2746 C CA . THR A 1 350 ? 8.105 -11.119 -19.622 1.00 82.69 350 THR A CA 1
ATOM 2747 C C . THR A 1 350 ? 8.828 -9.778 -19.586 1.00 82.69 350 THR A C 1
ATOM 2749 O O . THR A 1 350 ? 9.454 -9.367 -20.559 1.00 82.69 350 THR A O 1
ATOM 2752 N N . THR A 1 351 ? 8.768 -9.096 -18.443 1.00 86.62 351 THR A N 1
ATOM 2753 C CA . THR A 1 351 ? 9.522 -7.856 -18.232 1.00 86.62 351 THR A CA 1
ATOM 2754 C C . THR A 1 351 ? 11.019 -8.143 -18.133 1.00 86.62 351 THR A C 1
ATOM 2756 O O . THR A 1 351 ? 11.418 -9.204 -17.652 1.00 86.62 351 THR A O 1
ATOM 2759 N N . ASP A 1 352 ? 11.854 -7.169 -18.485 1.00 83.44 352 ASP A N 1
ATOM 2760 C CA . ASP A 1 352 ? 13.322 -7.266 -18.425 1.00 83.44 352 ASP A CA 1
ATOM 2761 C C . ASP A 1 352 ? 13.806 -7.687 -17.027 1.00 83.44 352 ASP A C 1
ATOM 2763 O O . ASP A 1 352 ? 14.688 -8.527 -16.868 1.00 83.44 352 ASP A O 1
ATOM 2767 N N . SER A 1 353 ? 13.137 -7.197 -15.981 1.00 80.19 353 SER A N 1
ATOM 2768 C CA . SER A 1 353 ? 13.384 -7.599 -14.594 1.00 80.19 353 SER A CA 1
ATOM 2769 C C . SER A 1 353 ? 13.119 -9.083 -14.319 1.00 80.19 353 SER A C 1
ATOM 2771 O O . SER A 1 353 ? 13.803 -9.684 -13.490 1.00 80.19 353 SER A O 1
ATOM 2773 N N . ALA A 1 354 ? 12.114 -9.680 -14.962 1.00 80.50 354 ALA A N 1
ATOM 2774 C CA . ALA A 1 354 ? 11.799 -11.099 -14.822 1.00 80.50 354 ALA A CA 1
ATOM 2775 C C . ALA A 1 354 ? 12.785 -11.975 -15.610 1.00 80.50 354 ALA A C 1
ATOM 2777 O O . ALA A 1 354 ? 13.233 -12.997 -15.085 1.00 80.50 354 ALA A O 1
ATOM 2778 N N . VAL A 1 355 ? 13.166 -11.537 -16.815 1.00 83.81 355 VAL A N 1
ATOM 2779 C CA . VAL A 1 355 ? 14.191 -12.184 -17.648 1.00 83.81 355 VAL A CA 1
ATOM 2780 C C . VAL A 1 355 ? 15.531 -12.216 -16.910 1.00 83.81 355 VAL A C 1
ATOM 2782 O O . VAL A 1 355 ? 16.052 -13.294 -16.622 1.00 83.81 355 VAL A O 1
ATOM 2785 N N . ALA A 1 356 ? 16.027 -11.051 -16.479 1.00 81.81 356 ALA A N 1
ATOM 2786 C CA . ALA A 1 356 ? 17.287 -10.936 -15.748 1.00 81.81 356 ALA A CA 1
ATOM 2787 C C . ALA A 1 356 ? 17.290 -11.769 -14.455 1.00 81.81 356 ALA A C 1
ATOM 2789 O O . ALA A 1 356 ? 18.298 -12.378 -14.105 1.00 81.81 356 ALA A O 1
ATOM 2790 N N . ARG A 1 357 ? 16.158 -11.850 -13.738 1.00 80.50 357 ARG A N 1
ATOM 2791 C CA . ARG A 1 357 ? 16.041 -12.676 -12.523 1.00 80.50 357 ARG A CA 1
ATOM 2792 C C . ARG A 1 357 ? 16.163 -14.170 -12.815 1.00 80.50 357 ARG A C 1
ATOM 2794 O O . ARG A 1 357 ? 16.875 -14.859 -12.090 1.00 80.50 357 ARG A O 1
ATOM 2801 N N . ARG A 1 358 ? 15.468 -14.678 -13.839 1.00 79.88 358 ARG A N 1
ATOM 2802 C CA . ARG A 1 358 ? 15.582 -16.091 -14.239 1.00 79.88 358 ARG A CA 1
ATOM 2803 C C . ARG A 1 358 ? 17.016 -16.431 -14.628 1.00 79.88 358 ARG A C 1
ATOM 2805 O O . ARG A 1 358 ? 17.499 -17.493 -14.249 1.00 79.88 358 ARG A O 1
ATOM 2812 N N . PHE A 1 359 ? 17.695 -15.521 -15.320 1.00 81.44 359 PHE A N 1
ATOM 2813 C CA . PHE A 1 359 ? 19.063 -15.760 -15.752 1.00 81.44 359 PHE A CA 1
ATOM 2814 C C . PHE A 1 359 ? 20.064 -15.769 -14.592 1.00 81.44 359 PHE A C 1
ATOM 2816 O O . PHE A 1 359 ? 20.834 -16.717 -14.477 1.00 81.44 359 PHE A O 1
ATOM 2823 N N . ARG A 1 360 ? 19.984 -14.803 -13.665 1.00 81.00 360 ARG A N 1
ATOM 2824 C CA . ARG A 1 360 ? 20.815 -14.808 -12.444 1.00 81.00 360 ARG A CA 1
ATOM 2825 C C . ARG A 1 360 ? 20.699 -16.125 -11.670 1.00 81.00 360 ARG A C 1
ATOM 2827 O O . ARG A 1 360 ? 21.715 -16.686 -11.285 1.00 81.00 360 ARG A O 1
ATOM 2834 N N . ARG A 1 361 ? 19.477 -16.656 -11.522 1.00 79.25 361 ARG A N 1
ATOM 2835 C CA . ARG A 1 361 ? 19.239 -17.963 -10.880 1.00 79.25 361 ARG A CA 1
ATOM 2836 C C . ARG A 1 361 ? 19.872 -19.127 -11.632 1.00 79.25 361 ARG A C 1
ATOM 2838 O O . ARG A 1 361 ? 20.267 -20.106 -11.020 1.00 79.25 361 ARG A O 1
ATOM 2845 N N . ARG A 1 362 ? 19.923 -19.058 -12.962 1.00 77.88 362 ARG A N 1
ATOM 2846 C CA . ARG A 1 362 ? 20.534 -20.111 -13.773 1.00 77.88 362 ARG A CA 1
ATOM 2847 C C . ARG A 1 362 ? 22.056 -20.076 -13.674 1.00 77.88 362 ARG A C 1
ATOM 2849 O O . ARG A 1 362 ? 22.643 -21.134 -13.513 1.00 77.88 362 ARG A O 1
ATOM 2856 N N . ILE A 1 363 ? 22.664 -18.885 -13.687 1.00 77.50 363 ILE A N 1
ATOM 2857 C CA . ILE A 1 363 ? 24.105 -18.721 -13.436 1.00 77.50 363 ILE A CA 1
ATOM 2858 C C . ILE A 1 363 ? 24.471 -19.288 -12.060 1.00 77.50 363 ILE A C 1
ATOM 2860 O O . ILE A 1 363 ? 25.407 -20.070 -11.968 1.00 77.50 363 ILE A O 1
ATOM 2864 N N . SER A 1 364 ? 23.707 -18.962 -11.012 1.00 75.25 364 SER A N 1
ATOM 2865 C CA . SER A 1 364 ? 23.988 -19.440 -9.650 1.00 75.25 364 SER A CA 1
ATOM 2866 C C . SER A 1 364 ? 23.779 -20.944 -9.444 1.00 75.25 364 SER A C 1
ATOM 2868 O O . SER A 1 364 ? 24.096 -21.446 -8.379 1.00 75.25 364 SER A O 1
ATOM 2870 N N . MET A 1 365 ? 23.164 -21.650 -10.399 1.00 73.62 365 MET A N 1
ATOM 2871 C CA . MET A 1 365 ? 23.047 -23.115 -10.371 1.00 73.62 365 MET A CA 1
ATOM 2872 C C . MET A 1 365 ? 24.175 -23.808 -11.146 1.00 73.62 365 MET A C 1
ATOM 2874 O O . MET A 1 365 ? 24.298 -25.026 -11.063 1.00 73.62 365 MET A O 1
ATOM 2878 N N . LEU A 1 366 ? 24.937 -23.062 -11.950 1.00 72.00 366 LEU A N 1
ATOM 2879 C CA . LEU A 1 366 ? 26.003 -23.588 -12.807 1.00 72.00 366 LEU A CA 1
ATOM 2880 C C . LEU A 1 366 ? 27.409 -23.357 -12.234 1.00 72.00 366 LEU A C 1
ATOM 2882 O O . LEU A 1 366 ? 28.354 -23.959 -12.738 1.00 72.00 366 LEU A O 1
ATOM 2886 N N . GLY A 1 367 ? 27.543 -22.490 -11.229 1.00 68.94 367 GLY A N 1
ATOM 2887 C CA . GLY A 1 367 ? 28.747 -22.321 -10.413 1.00 68.94 367 GLY A CA 1
ATOM 2888 C C . GLY A 1 367 ? 28.485 -22.821 -9.008 1.00 68.94 367 GLY A C 1
ATOM 2889 O O . GLY A 1 367 ? 29.433 -23.384 -8.423 1.00 68.94 367 GLY A O 1
#

pLDDT: mean 72.1, std 19.91, range [29.08, 97.12]

Radius of gyration: 31.42 Å; chains: 1; bounding box: 80×61×70 Å

Secondary structure (DSSP, 8-state):
------------EEEEE-TTSSEEEEETTSS-HHHHHHHHHHTT---SS--HHHHHHHHHHHHT-GGG-SPPP-------------------------------------HHHHHHHHHHHSTT-HHHHHHHHHHHHHTTS--HHHHHHHHHHHHHHHHH------EEEE-GGG-EEEE-GGGS-S-------SSHHHHHHHHHHHH-TTSTT--GGGSPEETTEE--GGGHHHHHHHTTGGGG-HHHHHHHHHHHHHHHHHHTTT-S-HHHHHHHSSS----HHHHHHTTB-TTSPBPSSHHHHHHHHHHHHHHHHHHHHHHHHHHHT--TTHHHHHH-EEETTEEEPPPHHHHHHHHHHHHHHH-

Organism: NCBI:txid2823264

Foldseek 3Di:
DDDDDDDPPDQQWFWAQDPVRGTDTDRLVVDDQVVLLVVCVQQVNDNDVDDSVRSSVSVRVCRVDPVSNPGPDPPPPPPPDDDDDDDDDDDDDDDDPDDDDDDDDDDPDPVVVVVVVLVVVQPPDPVSVVVVVVCVVCVPDDDPVVVVVVVVVVVVVVVPDPPQDWDWDQAPPRDIDIAGLVLPPDDLPPDADPAPVSNVLLLLCQAHPVHPSHPQVSADDRPNGGDGPVCCCVNVVNNVCCVPDPSVVVVVVSCCVVVVVVVVDPDPDPVVSVVVVVPDPPDVVVVQQVQADPVSHGDRDPVSVVVVVVVVVVVVLVVLLVVVCVVVVDDSVVLQVVPWDDDPNDIDGDDSNRSSVVSVVVVVVVD